Protein AF-A0A9J7LEF9-F1 (afdb_monomer)

Organism: Branchiostoma floridae (NCBI:txid7739)

Mean predicted aligned error: 5.58 Å

Structure (mmCIF, N/CA/C/O backbone):
data_AF-A0A9J7LEF9-F1
#
_entry.id   AF-A0A9J7LEF9-F1
#
loop_
_atom_site.group_PDB
_atom_site.id
_atom_site.type_symbol
_atom_site.label_atom_id
_atom_site.label_alt_id
_atom_site.label_comp_id
_atom_site.label_asym_id
_atom_site.label_entity_id
_atom_site.label_seq_id
_atom_site.pdbx_PDB_ins_code
_atom_site.Cartn_x
_atom_site.Cartn_y
_atom_site.Cartn_z
_atom_site.occupancy
_atom_site.B_iso_or_equiv
_atom_site.auth_seq_id
_atom_site.auth_comp_id
_atom_site.auth_asym_id
_atom_site.auth_atom_id
_atom_site.pdbx_PDB_model_num
ATOM 1 N N . MET A 1 1 ? 8.274 -7.419 1.042 1.00 57.06 1 MET A N 1
ATOM 2 C CA . MET A 1 1 ? 8.397 -7.895 -0.350 1.00 57.06 1 MET A CA 1
ATOM 3 C C . MET A 1 1 ? 9.875 -8.119 -0.606 1.00 57.06 1 MET A C 1
ATOM 5 O O . MET A 1 1 ? 10.603 -7.207 -0.261 1.00 57.06 1 MET A O 1
ATOM 9 N N . GLN A 1 2 ? 10.305 -9.298 -1.074 1.00 80.25 2 GLN A N 1
ATOM 10 C CA . GLN A 1 2 ? 11.715 -9.588 -1.419 1.00 80.25 2 GLN A CA 1
ATOM 11 C C . GLN A 1 2 ? 11.956 -9.635 -2.943 1.00 80.25 2 GLN A C 1
ATOM 13 O O . GLN A 1 2 ? 13.098 -9.703 -3.389 1.00 80.25 2 GLN A O 1
ATOM 18 N N . ILE A 1 3 ? 10.881 -9.599 -3.744 1.00 92.25 3 ILE A N 1
ATOM 19 C CA . ILE A 1 3 ? 10.922 -9.783 -5.202 1.00 92.25 3 ILE A CA 1
ATOM 20 C C . ILE A 1 3 ? 11.727 -8.668 -5.880 1.00 92.25 3 ILE A C 1
ATOM 22 O O . ILE A 1 3 ? 12.699 -8.959 -6.570 1.00 92.25 3 ILE A O 1
ATOM 26 N N . PHE A 1 4 ? 11.390 -7.399 -5.623 1.00 93.88 4 PHE A N 1
ATOM 27 C CA . PHE A 1 4 ? 12.101 -6.255 -6.205 1.00 93.88 4 PHE A CA 1
ATOM 28 C C . PHE A 1 4 ? 13.564 -6.169 -5.748 1.00 93.88 4 PHE A C 1
ATOM 30 O O . PHE A 1 4 ? 14.437 -5.860 -6.555 1.00 93.88 4 PHE A O 1
ATOM 37 N N . GLN A 1 5 ? 13.853 -6.479 -4.477 1.00 91.50 5 GLN A N 1
ATOM 38 C CA . GLN A 1 5 ? 15.226 -6.490 -3.959 1.00 91.50 5 GLN A CA 1
ATOM 39 C C . GLN A 1 5 ? 16.056 -7.574 -4.644 1.00 91.50 5 GLN A C 1
ATOM 41 O O . GLN A 1 5 ? 17.164 -7.299 -5.093 1.00 91.50 5 GLN A O 1
ATOM 46 N N . ARG A 1 6 ? 15.507 -8.787 -4.786 1.00 93.06 6 ARG A N 1
ATOM 47 C CA . ARG A 1 6 ? 16.167 -9.883 -5.502 1.00 93.06 6 ARG A CA 1
ATOM 48 C C . ARG A 1 6 ? 16.378 -9.544 -6.976 1.00 93.06 6 ARG A C 1
ATOM 50 O O . ARG A 1 6 ? 17.480 -9.738 -7.479 1.00 93.06 6 ARG A O 1
ATOM 57 N N . PHE A 1 7 ? 15.352 -9.018 -7.648 1.00 94.88 7 PHE A N 1
ATOM 58 C CA . PHE A 1 7 ? 15.426 -8.629 -9.056 1.00 94.88 7 PHE A CA 1
ATOM 59 C C . PHE A 1 7 ? 16.543 -7.610 -9.301 1.00 94.88 7 PHE A C 1
ATOM 61 O O . PHE A 1 7 ? 17.380 -7.827 -10.176 1.00 94.88 7 PHE A O 1
ATOM 68 N N . GLY A 1 8 ? 16.579 -6.534 -8.507 1.00 94.56 8 GLY A N 1
ATOM 69 C CA . GLY A 1 8 ? 17.597 -5.500 -8.658 1.00 94.56 8 GLY A CA 1
ATOM 70 C C . GLY A 1 8 ? 18.992 -5.964 -8.253 1.00 94.56 8 GLY A C 1
ATOM 71 O O . GLY A 1 8 ? 19.945 -5.660 -8.961 1.00 94.56 8 GLY A O 1
ATOM 72 N N . TYR A 1 9 ? 19.123 -6.773 -7.196 1.00 93.81 9 TYR A N 1
ATOM 73 C CA . TYR A 1 9 ? 20.413 -7.343 -6.795 1.00 93.81 9 TYR A CA 1
ATOM 74 C C . TYR A 1 9 ? 21.039 -8.196 -7.908 1.00 93.81 9 TYR A C 1
ATOM 76 O O . TYR A 1 9 ? 22.190 -7.981 -8.275 1.00 93.81 9 TYR A O 1
ATOM 84 N N . LEU A 1 10 ? 20.267 -9.114 -8.503 1.00 95.19 10 LEU A N 1
ATOM 85 C CA . LEU A 1 10 ? 20.752 -10.006 -9.566 1.00 95.19 10 LEU A CA 1
ATOM 86 C C . LEU A 1 10 ? 21.122 -9.278 -10.868 1.00 95.19 10 LEU A C 1
ATOM 88 O O . LEU A 1 10 ? 21.784 -9.861 -11.722 1.00 95.19 10 LEU A O 1
ATOM 92 N N . ARG A 1 11 ? 20.683 -8.027 -11.034 1.00 95.06 11 ARG A N 1
ATOM 93 C CA . ARG A 1 11 ? 20.896 -7.209 -12.238 1.00 95.06 11 ARG A CA 1
ATOM 94 C C . ARG A 1 11 ? 21.727 -5.954 -11.971 1.00 95.06 11 ARG A C 1
ATOM 96 O O . ARG A 1 11 ? 21.789 -5.082 -12.829 1.00 95.06 11 ARG A O 1
ATOM 103 N N . ASN A 1 12 ? 22.371 -5.873 -10.803 1.00 93.25 12 ASN A N 1
ATOM 104 C CA . ASN A 1 12 ? 23.210 -4.746 -10.394 1.00 93.25 12 ASN A CA 1
ATOM 105 C C . ASN A 1 12 ? 22.496 -3.378 -10.503 1.00 93.25 12 ASN A C 1
ATOM 107 O O . ASN A 1 12 ? 23.083 -2.389 -10.941 1.00 93.25 12 ASN A O 1
ATOM 111 N N . LEU A 1 13 ? 21.210 -3.340 -10.139 1.00 93.38 13 LEU A N 1
ATOM 112 C CA . LEU A 1 13 ? 20.403 -2.120 -10.125 1.00 93.38 13 LEU A CA 1
ATOM 113 C C . LEU A 1 13 ? 20.588 -1.358 -8.811 1.00 93.38 13 LEU A C 1
ATOM 115 O O . LEU A 1 13 ? 20.721 -1.946 -7.734 1.00 93.38 13 LEU A O 1
ATOM 119 N N . SER A 1 14 ? 20.553 -0.033 -8.899 1.00 93.12 14 SER A N 1
ATOM 120 C CA . SER A 1 14 ? 20.657 0.860 -7.752 1.00 93.12 14 SER A CA 1
ATOM 121 C C . SER A 1 14 ? 19.323 0.983 -7.008 1.00 93.12 14 SER A C 1
ATOM 123 O O . SER A 1 14 ? 18.244 1.051 -7.601 1.00 93.12 14 SER A O 1
ATOM 125 N N . PHE A 1 15 ? 19.392 1.039 -5.678 1.00 92.38 15 PHE A N 1
ATOM 126 C CA . PHE A 1 15 ? 18.221 1.193 -4.818 1.00 92.38 15 PHE A CA 1
ATOM 127 C C . PHE A 1 15 ? 18.258 2.527 -4.083 1.00 92.38 15 PHE A C 1
ATOM 129 O O . PHE A 1 15 ? 19.279 2.892 -3.499 1.00 92.38 15 PHE A O 1
ATOM 136 N N . LEU A 1 16 ? 17.114 3.205 -4.018 1.00 91.88 16 LEU A N 1
ATOM 137 C CA . LEU A 1 16 ? 16.925 4.305 -3.081 1.00 91.88 16 LEU A CA 1
ATOM 138 C C . LEU A 1 16 ? 16.725 3.719 -1.678 1.00 91.88 16 LEU A C 1
ATOM 140 O O . LEU A 1 16 ? 15.673 3.157 -1.359 1.00 91.88 16 LEU A O 1
ATOM 144 N N . LEU A 1 17 ? 17.752 3.851 -0.837 1.00 89.50 17 LEU A N 1
ATOM 145 C CA . LEU A 1 17 ? 17.787 3.303 0.520 1.00 89.50 17 LEU A CA 1
ATOM 146 C C . LEU A 1 17 ? 17.887 4.413 1.570 1.00 89.50 17 LEU A C 1
ATOM 148 O O . LEU A 1 17 ? 18.608 5.385 1.344 1.00 89.50 17 LEU A O 1
ATOM 152 N N . PRO A 1 18 ? 17.223 4.287 2.735 1.00 88.88 18 PRO A N 1
ATOM 153 C CA . PRO A 1 18 ? 17.392 5.241 3.825 1.00 88.88 18 PRO A CA 1
ATOM 154 C C . PRO A 1 18 ? 18.831 5.248 4.360 1.00 88.88 18 PRO A C 1
ATOM 156 O O . PRO A 1 18 ? 19.499 4.219 4.382 1.00 88.88 18 PRO A O 1
ATOM 159 N N . SER A 1 19 ? 19.296 6.397 4.854 1.00 85.12 19 SER A N 1
ATOM 160 C CA . SER A 1 19 ? 20.677 6.562 5.338 1.00 85.12 19 SER A CA 1
ATOM 161 C C . SER A 1 19 ? 20.931 6.079 6.771 1.00 85.12 19 SER A C 1
ATOM 163 O O . SER A 1 19 ? 22.073 6.079 7.223 1.00 85.12 19 SER A O 1
ATOM 165 N N . GLY A 1 20 ? 19.899 5.691 7.522 1.00 77.25 20 GLY A N 1
ATOM 166 C CA . GLY A 1 20 ? 20.063 5.199 8.891 1.00 77.25 20 GLY A CA 1
ATOM 167 C C . GL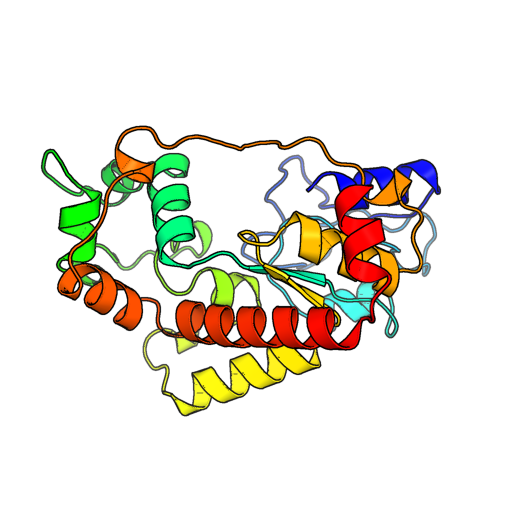Y A 1 20 ? 19.745 3.716 9.054 1.00 77.25 20 GLY A C 1
ATOM 168 O O . GLY A 1 20 ? 19.414 2.995 8.120 1.00 77.25 20 GLY A O 1
ATOM 169 N N . LYS A 1 21 ? 19.872 3.250 10.299 1.00 71.25 21 LYS A N 1
ATOM 170 C CA . LYS A 1 21 ? 19.927 1.820 10.645 1.00 71.25 21 LYS A CA 1
ATOM 171 C C . LYS A 1 21 ? 18.561 1.118 10.711 1.00 71.25 21 LYS A C 1
ATOM 173 O O . LYS A 1 21 ? 18.507 -0.056 11.062 1.00 71.25 21 LYS A O 1
ATOM 178 N N . SER A 1 22 ? 17.450 1.817 10.453 1.00 71.12 22 SER A N 1
ATOM 179 C CA . SER A 1 22 ? 16.096 1.270 10.624 1.00 71.12 22 SER A CA 1
ATOM 180 C C . SER A 1 22 ? 15.364 1.098 9.294 1.00 71.12 22 SER A C 1
ATOM 182 O O . SER A 1 22 ? 15.178 2.055 8.546 1.00 71.12 22 SER A O 1
ATOM 184 N N . ILE A 1 23 ? 14.809 -0.098 9.086 1.00 66.88 23 ILE A N 1
ATOM 185 C CA . ILE A 1 23 ? 13.961 -0.479 7.939 1.00 66.88 23 ILE A CA 1
ATOM 186 C C . ILE A 1 23 ? 12.651 0.326 7.801 1.00 66.88 23 ILE A C 1
ATOM 188 O O . ILE A 1 23 ? 11.884 0.114 6.871 1.00 66.88 23 ILE A O 1
ATOM 192 N N . GLY A 1 24 ? 12.344 1.237 8.727 1.00 69.94 24 GLY A N 1
ATOM 193 C CA . GLY A 1 24 ? 11.130 2.060 8.710 1.00 69.94 24 GLY A CA 1
ATOM 194 C C . GLY A 1 24 ? 11.416 3.557 8.693 1.00 69.94 24 GLY A C 1
ATOM 195 O O . GLY A 1 24 ? 10.615 4.326 9.210 1.00 69.94 24 GLY A O 1
ATOM 196 N N . GLN A 1 25 ? 12.582 3.984 8.212 1.00 80.00 25 GLN A N 1
ATOM 197 C CA . GLN A 1 25 ? 13.031 5.365 8.391 1.00 80.00 25 GLN A CA 1
ATOM 198 C C . GLN A 1 25 ? 12.378 6.381 7.447 1.00 80.00 25 GLN A C 1
ATOM 200 O O . GLN A 1 25 ? 12.223 7.537 7.841 1.00 80.00 25 GLN A O 1
ATOM 205 N N . LEU A 1 26 ? 11.961 5.961 6.249 1.00 82.75 26 LEU A N 1
ATOM 206 C CA . LEU A 1 26 ? 11.202 6.818 5.328 1.00 82.75 26 LEU A CA 1
ATOM 207 C C . LEU A 1 26 ? 9.727 6.916 5.754 1.00 82.75 26 LEU A C 1
ATOM 209 O O . LEU A 1 26 ? 9.091 7.955 5.606 1.00 82.75 26 LEU A O 1
ATOM 213 N N . TYR A 1 27 ? 9.174 5.879 6.384 1.00 84.56 27 TYR A N 1
ATOM 214 C CA . TYR A 1 27 ? 7.827 5.930 6.946 1.00 84.56 27 TYR A CA 1
ATOM 215 C C . TYR A 1 27 ? 7.799 6.578 8.347 1.00 84.56 27 TYR A C 1
ATOM 217 O O . TYR A 1 27 ? 8.601 6.244 9.231 1.00 84.56 27 TYR A O 1
ATOM 225 N N . PRO A 1 28 ? 6.845 7.469 8.652 1.00 79.94 28 PRO A N 1
ATOM 226 C CA . PRO A 1 28 ? 5.672 7.863 7.866 1.00 79.94 28 PRO A CA 1
ATOM 227 C C . PRO A 1 28 ? 5.838 9.178 7.100 1.00 79.94 28 PRO A C 1
ATOM 229 O O . PRO A 1 28 ? 4.862 9.793 6.688 1.00 79.94 28 PRO A O 1
ATOM 232 N N . TYR A 1 29 ? 7.055 9.698 7.018 1.00 79.19 29 TYR A N 1
ATOM 233 C CA . TYR A 1 29 ? 7.272 11.087 6.630 1.00 79.19 29 TYR A CA 1
ATOM 234 C C . TYR A 1 29 ? 7.637 11.254 5.154 1.00 79.19 29 TYR A C 1
ATOM 236 O O . TYR A 1 29 ? 7.681 12.388 4.683 1.00 79.19 29 TYR A O 1
ATOM 244 N N . GLY A 1 30 ? 7.836 10.157 4.429 1.00 82.94 30 GLY A N 1
ATOM 245 C CA . GLY A 1 30 ? 8.244 10.171 3.035 1.00 82.94 30 GLY A CA 1
ATOM 246 C C . GLY A 1 30 ? 9.756 10.327 2.873 1.00 82.94 30 GLY A C 1
ATOM 247 O O . GLY A 1 30 ? 10.537 10.211 3.826 1.00 82.94 30 GLY A O 1
ATOM 248 N N . ILE A 1 31 ? 10.161 10.644 1.648 1.00 82.62 31 ILE A N 1
ATOM 249 C CA . ILE A 1 31 ? 11.549 10.928 1.288 1.00 82.62 31 ILE A CA 1
ATOM 250 C C . ILE A 1 31 ? 11.815 12.413 1.568 1.00 82.62 31 ILE A C 1
ATOM 252 O O . ILE A 1 31 ? 11.523 13.271 0.745 1.00 82.62 31 ILE A O 1
ATOM 256 N N . ARG A 1 32 ? 12.318 12.731 2.767 1.00 71.94 32 ARG A N 1
ATOM 257 C CA . ARG A 1 32 ? 12.658 14.109 3.179 1.00 71.94 32 ARG A CA 1
ATOM 258 C C . ARG A 1 32 ? 14.169 14.317 3.255 1.00 71.94 32 ARG A C 1
ATOM 260 O O . ARG A 1 32 ? 14.876 13.419 3.715 1.00 71.94 32 ARG A O 1
ATOM 267 N N . ASP A 1 33 ? 14.624 15.507 2.860 1.00 65.31 33 ASP A N 1
ATOM 268 C CA . ASP A 1 33 ? 15.932 16.121 3.146 1.00 65.31 33 ASP A CA 1
ATOM 269 C C . ASP A 1 33 ? 17.105 15.141 3.293 1.00 65.31 33 ASP A C 1
ATOM 271 O O . ASP A 1 33 ? 17.702 15.016 4.363 1.00 65.31 33 ASP A O 1
ATOM 275 N N . ARG A 1 34 ? 17.442 14.420 2.215 1.00 65.88 34 ARG A N 1
ATOM 276 C CA . ARG A 1 34 ? 18.647 13.569 2.144 1.00 65.88 34 ARG A CA 1
ATOM 277 C C . ARG A 1 34 ? 18.736 12.486 3.230 1.00 65.88 34 ARG A C 1
ATOM 279 O O . ARG A 1 34 ? 19.823 12.019 3.565 1.00 65.88 34 ARG A O 1
ATOM 286 N N . LYS A 1 35 ? 17.605 12.012 3.764 1.00 80.06 35 LYS A N 1
ATOM 287 C CA . LYS A 1 35 ? 17.562 10.825 4.646 1.00 80.06 35 LYS A CA 1
ATOM 288 C C . LYS A 1 35 ? 17.693 9.504 3.878 1.00 80.06 35 LYS A C 1
ATOM 290 O O . LYS A 1 35 ? 17.117 8.493 4.276 1.00 80.06 35 LYS A O 1
ATOM 295 N N . TYR A 1 36 ? 18.446 9.521 2.789 1.00 87.19 36 TYR A N 1
ATOM 296 C CA . TYR A 1 36 ? 18.740 8.392 1.925 1.00 87.19 36 TYR A CA 1
ATOM 297 C C . TYR A 1 36 ? 20.219 8.420 1.534 1.00 87.19 36 TYR A C 1
ATOM 299 O O . TYR A 1 36 ? 20.872 9.461 1.614 1.00 87.19 36 TYR A O 1
ATOM 307 N N . LEU A 1 37 ? 20.762 7.257 1.190 1.00 87.62 37 LEU A N 1
ATOM 308 C CA . LEU A 1 37 ? 22.144 7.130 0.734 1.00 87.62 37 LEU A CA 1
ATOM 309 C C . LEU A 1 37 ? 22.318 7.841 -0.616 1.00 87.62 37 LEU A C 1
ATOM 311 O O . LEU A 1 37 ? 21.394 7.799 -1.427 1.00 87.62 37 LEU A O 1
ATOM 315 N N . PRO A 1 38 ? 23.462 8.499 -0.877 1.00 87.06 38 PRO A N 1
ATOM 316 C CA . PRO A 1 38 ? 23.704 9.125 -2.172 1.00 87.06 38 PRO A CA 1
ATOM 317 C C . PRO A 1 38 ? 23.720 8.074 -3.297 1.00 87.06 38 PRO A C 1
ATOM 319 O O . PRO A 1 38 ? 24.040 6.910 -3.035 1.00 87.06 38 PRO A O 1
ATOM 322 N N . PRO A 1 39 ? 23.386 8.461 -4.541 1.00 85.81 39 PRO A N 1
ATOM 323 C CA . PRO A 1 39 ? 23.533 7.569 -5.684 1.00 85.81 39 PRO A CA 1
ATOM 324 C C . PRO A 1 39 ? 25.004 7.175 -5.869 1.00 85.81 39 PRO A C 1
ATOM 326 O O . PRO A 1 39 ? 25.908 7.916 -5.480 1.00 85.81 39 PRO A O 1
ATOM 329 N N . ILE A 1 40 ? 25.231 6.005 -6.473 1.00 83.81 40 ILE A N 1
ATOM 330 C CA . ILE A 1 40 ? 26.579 5.466 -6.731 1.00 83.81 40 ILE A CA 1
ATOM 331 C C . ILE A 1 40 ? 27.390 6.436 -7.606 1.00 83.81 40 ILE A C 1
ATOM 333 O O . ILE A 1 40 ? 28.570 6.662 -7.356 1.00 83.81 40 ILE A O 1
ATOM 337 N N . GLU A 1 41 ? 26.734 7.047 -8.593 1.00 85.19 41 GLU A N 1
ATOM 338 C CA . GLU A 1 41 ? 27.306 8.046 -9.495 1.00 85.19 41 GLU A CA 1
ATOM 339 C C . GLU A 1 41 ? 26.538 9.363 -9.342 1.00 85.19 41 GLU A C 1
ATOM 341 O O . GLU A 1 41 ? 25.304 9.389 -9.367 1.00 85.19 41 GLU A O 1
ATOM 346 N N . ALA A 1 42 ? 27.257 10.476 -9.178 1.00 83.06 42 ALA A N 1
ATOM 347 C CA . ALA A 1 42 ? 26.634 11.787 -9.040 1.00 83.06 42 ALA A CA 1
ATOM 348 C C . ALA A 1 42 ? 25.815 12.135 -10.295 1.00 83.06 42 ALA A C 1
ATOM 350 O O . ALA A 1 42 ? 26.316 12.074 -11.413 1.00 83.06 42 ALA A O 1
ATOM 351 N N . GLY A 1 43 ? 24.549 12.510 -10.102 1.00 80.06 43 GLY A N 1
ATOM 352 C CA . GLY A 1 43 ? 23.632 12.846 -11.196 1.00 80.06 43 GLY A CA 1
ATOM 353 C C . GLY A 1 43 ? 22.953 11.644 -11.858 1.00 80.06 43 GLY A C 1
ATOM 354 O O . GLY A 1 43 ? 22.002 11.848 -12.610 1.00 80.06 43 GLY A O 1
ATOM 355 N N . ARG A 1 44 ? 23.361 10.405 -11.548 1.00 87.50 44 ARG A N 1
ATOM 356 C CA . ARG A 1 44 ? 22.635 9.213 -11.987 1.00 87.50 44 ARG A CA 1
ATOM 357 C C . ARG A 1 44 ? 21.428 8.976 -11.075 1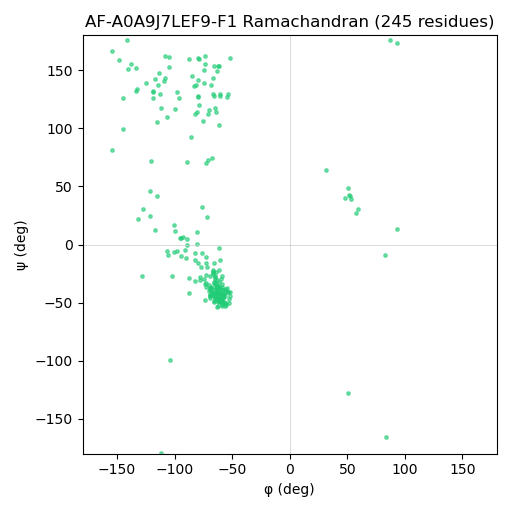.00 87.50 44 ARG A C 1
ATOM 359 O O . ARG A 1 44 ? 21.600 8.911 -9.854 1.00 87.50 44 ARG A O 1
ATOM 366 N N . PRO A 1 45 ? 20.220 8.823 -11.631 1.00 91.31 45 PRO A N 1
ATOM 367 C CA . PRO A 1 45 ? 19.067 8.511 -10.810 1.00 91.31 45 PRO A CA 1
ATOM 368 C C . PRO A 1 45 ? 19.046 7.067 -10.296 1.00 91.31 45 PRO A C 1
ATOM 370 O O . PRO A 1 45 ? 19.733 6.199 -10.833 1.00 91.31 45 PRO A O 1
ATOM 373 N N . PHE A 1 46 ? 18.237 6.805 -9.267 1.00 93.12 46 PHE A N 1
ATOM 374 C CA . PHE A 1 46 ? 18.034 5.451 -8.749 1.00 93.12 46 PHE A CA 1
ATOM 375 C C . PHE A 1 46 ? 17.151 4.614 -9.683 1.00 93.12 46 PHE A C 1
ATOM 377 O O . PHE A 1 46 ? 16.239 5.138 -10.322 1.00 93.12 46 PHE A O 1
ATOM 384 N N . ASP A 1 47 ? 17.360 3.298 -9.695 1.00 94.19 47 ASP A N 1
ATOM 385 C CA . ASP A 1 47 ? 16.554 2.381 -10.507 1.00 94.19 47 ASP A CA 1
ATOM 386 C C . ASP A 1 47 ? 15.293 1.913 -9.759 1.00 94.19 47 ASP A C 1
ATOM 388 O O . ASP A 1 47 ? 14.211 1.838 -10.340 1.00 94.19 47 ASP A O 1
ATOM 392 N N . ILE A 1 48 ? 15.407 1.591 -8.460 1.00 95.00 48 ILE A N 1
ATOM 393 C CA . ILE A 1 48 ? 14.317 0.978 -7.681 1.00 95.00 48 ILE A CA 1
ATOM 394 C C . ILE A 1 48 ? 14.109 1.668 -6.328 1.00 95.00 48 ILE A C 1
ATOM 396 O O . ILE A 1 48 ? 15.029 1.832 -5.526 1.00 95.00 48 ILE A O 1
ATOM 400 N N . LEU A 1 49 ? 12.843 1.949 -6.008 1.00 93.81 49 LEU A N 1
ATOM 401 C CA . LEU A 1 49 ? 12.372 2.244 -4.656 1.00 93.81 49 LEU A CA 1
ATOM 402 C C . LEU A 1 49 ? 11.406 1.143 -4.211 1.00 93.81 49 LEU A C 1
ATOM 404 O O . LEU A 1 49 ? 10.257 1.097 -4.634 1.00 93.81 49 LEU A O 1
ATOM 408 N N . ALA A 1 50 ? 11.874 0.263 -3.326 1.00 92.69 50 ALA A N 1
ATOM 409 C CA . ALA A 1 50 ? 11.086 -0.845 -2.773 1.00 92.69 50 ALA A CA 1
ATOM 410 C C . ALA A 1 50 ? 11.115 -0.860 -1.234 1.00 92.69 50 ALA A C 1
ATOM 412 O O . ALA A 1 50 ? 11.075 -1.917 -0.598 1.00 92.69 50 ALA A O 1
ATOM 413 N N . HIS A 1 51 ? 11.241 0.321 -0.629 1.00 89.56 51 HIS A N 1
ATOM 414 C CA . HIS A 1 51 ? 11.356 0.505 0.813 1.00 89.56 51 HIS A CA 1
ATOM 415 C C . HIS A 1 51 ? 10.123 1.226 1.370 1.00 89.56 51 HIS A C 1
ATOM 417 O O . HIS A 1 51 ? 9.539 2.070 0.698 1.00 89.56 51 HIS A O 1
ATOM 423 N N . HIS A 1 52 ? 9.726 0.911 2.607 1.00 89.19 52 HIS A N 1
ATOM 424 C CA . HIS A 1 52 ? 8.502 1.451 3.205 1.00 89.19 52 HIS A CA 1
ATOM 425 C C . HIS A 1 52 ? 8.578 2.978 3.373 1.00 89.19 52 HIS A C 1
ATOM 427 O O . HIS A 1 52 ? 9.377 3.482 4.170 1.00 89.19 52 HIS A O 1
ATOM 433 N N . THR A 1 53 ? 7.733 3.692 2.629 1.00 90.25 53 THR A N 1
ATOM 434 C CA . THR A 1 53 ? 7.600 5.152 2.588 1.00 90.25 53 THR A CA 1
ATOM 435 C C . THR A 1 53 ? 6.146 5.524 2.296 1.00 90.25 53 THR A C 1
ATOM 437 O O . THR A 1 53 ? 5.409 4.712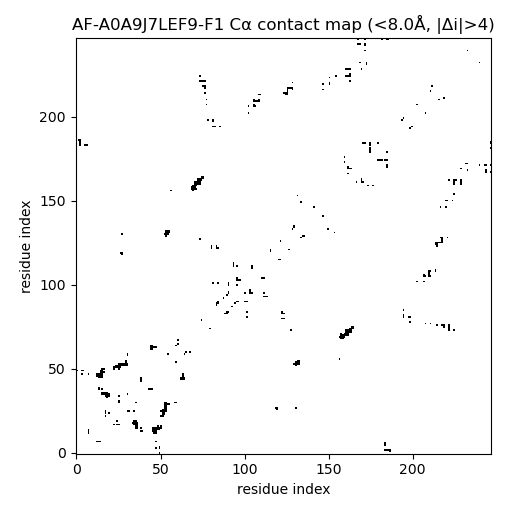 1.746 1.00 90.25 53 THR A O 1
ATOM 440 N N . VAL A 1 54 ? 5.743 6.749 2.636 1.00 91.81 54 VAL A N 1
ATOM 441 C CA . VAL A 1 54 ? 4.491 7.320 2.116 1.00 91.81 54 VAL A CA 1
ATOM 442 C C . VAL A 1 54 ? 4.701 7.705 0.654 1.00 91.81 54 VAL A C 1
ATOM 444 O O . VAL A 1 54 ? 5.770 8.217 0.304 1.00 91.81 54 VAL A O 1
ATOM 447 N N . TYR A 1 55 ? 3.702 7.430 -0.180 1.00 94.31 55 TYR A N 1
ATOM 448 C CA . TYR A 1 55 ? 3.716 7.740 -1.598 1.00 94.31 55 TYR A CA 1
ATOM 449 C C . TYR A 1 55 ? 3.721 9.251 -1.846 1.00 94.31 55 TYR A C 1
ATOM 451 O O . TYR A 1 55 ? 2.871 9.988 -1.347 1.00 94.31 55 TYR A O 1
ATOM 459 N N . ASP A 1 56 ? 4.677 9.688 -2.656 1.00 92.75 56 ASP A N 1
ATOM 460 C CA . ASP A 1 56 ? 4.780 11.043 -3.180 1.00 92.75 56 ASP A CA 1
ATOM 461 C C . ASP A 1 56 ? 5.342 10.953 -4.597 1.00 92.75 56 ASP A C 1
ATOM 463 O O . ASP A 1 56 ? 6.546 10.774 -4.787 1.00 92.75 56 ASP A O 1
ATOM 467 N N . ARG A 1 57 ? 4.460 11.034 -5.600 1.00 93.25 57 ARG A N 1
ATOM 468 C CA . ARG A 1 57 ? 4.859 10.897 -7.004 1.00 93.25 57 ARG A CA 1
ATOM 469 C C . ARG A 1 57 ? 5.956 11.889 -7.365 1.00 93.25 57 ARG A C 1
ATOM 471 O O . ARG A 1 57 ? 6.971 11.479 -7.916 1.00 93.25 57 ARG A O 1
ATOM 478 N N . ALA A 1 58 ? 5.757 13.165 -7.035 1.00 92.25 58 ALA A N 1
ATOM 479 C CA . ALA A 1 58 ? 6.660 14.235 -7.433 1.00 92.25 58 ALA A CA 1
ATOM 480 C C . ALA A 1 58 ? 8.053 14.026 -6.825 1.00 92.25 58 ALA A C 1
ATOM 482 O O . ALA A 1 58 ? 9.043 14.018 -7.561 1.00 92.25 58 ALA A O 1
ATOM 483 N N . GLY A 1 59 ? 8.121 13.765 -5.515 1.00 91.56 59 GLY A N 1
ATOM 484 C CA . GLY A 1 59 ? 9.379 13.479 -4.824 1.00 91.56 59 GLY A CA 1
ATOM 485 C C . GLY A 1 59 ? 10.081 12.219 -5.340 1.00 91.56 59 GLY A C 1
ATOM 486 O O . GLY A 1 59 ? 11.298 12.217 -5.513 1.00 91.56 59 GLY A O 1
ATOM 487 N N . ILE A 1 60 ? 9.332 11.155 -5.651 1.00 92.81 60 ILE A N 1
ATOM 488 C CA . ILE A 1 60 ? 9.904 9.905 -6.174 1.00 92.81 60 ILE A CA 1
ATOM 489 C C . ILE A 1 60 ? 10.457 10.100 -7.593 1.00 92.81 60 ILE A C 1
ATOM 491 O O . ILE A 1 60 ? 11.586 9.691 -7.866 1.00 92.81 60 ILE A O 1
ATOM 495 N N . THR A 1 61 ? 9.717 10.756 -8.494 1.00 93.25 61 THR A N 1
ATOM 496 C CA . THR A 1 61 ? 10.156 10.950 -9.891 1.00 93.25 61 THR A CA 1
ATOM 497 C C . THR A 1 61 ? 11.382 11.852 -10.028 1.00 93.25 61 THR A C 1
ATOM 499 O O . THR A 1 61 ? 12.112 11.726 -11.006 1.00 93.25 61 THR A O 1
ATOM 502 N N . GLN A 1 62 ? 11.643 12.723 -9.047 1.00 91.12 62 GLN A N 1
ATOM 503 C CA . GLN A 1 62 ? 12.869 13.529 -9.004 1.00 91.12 62 GLN A CA 1
ATOM 504 C C . GLN A 1 62 ? 14.127 12.696 -8.727 1.00 91.12 62 GLN A C 1
ATOM 506 O O . GLN A 1 62 ? 15.220 13.106 -9.107 1.00 91.12 62 GLN A O 1
ATOM 511 N N . LEU A 1 63 ? 13.989 11.556 -8.044 1.00 91.25 63 LEU A N 1
ATOM 512 C CA . LEU A 1 63 ? 15.117 10.727 -7.610 1.00 91.25 63 LEU A CA 1
ATOM 513 C C . LEU A 1 63 ? 15.330 9.493 -8.490 1.00 91.25 63 LEU A C 1
ATOM 515 O O . LEU A 1 63 ? 16.448 8.987 -8.548 1.00 91.25 63 LEU A O 1
ATOM 519 N N . LEU A 1 64 ? 14.272 8.995 -9.133 1.00 91.56 64 LEU A N 1
ATOM 520 C CA . LEU A 1 64 ? 14.323 7.847 -10.041 1.00 91.56 64 LEU A CA 1
ATOM 521 C C . LEU A 1 64 ? 14.240 8.330 -11.494 1.00 91.56 64 LEU A C 1
ATOM 523 O O . LEU A 1 64 ? 15.205 8.786 -12.071 1.00 91.56 64 LEU A O 1
ATOM 527 N N . SER A 1 65 ? 13.091 8.288 -12.146 1.00 85.81 65 SER A N 1
ATOM 528 C CA . SER A 1 65 ? 12.956 8.923 -13.457 1.00 85.81 65 SER A CA 1
ATOM 529 C C . SER A 1 65 ? 11.508 9.296 -13.699 1.00 85.81 65 SER A C 1
ATOM 531 O O . SER A 1 65 ? 10.610 8.820 -13.002 1.00 85.81 65 SER A O 1
ATOM 533 N N . ALA A 1 66 ? 11.266 10.124 -14.714 1.00 82.38 66 ALA A N 1
ATOM 534 C CA . ALA A 1 66 ? 9.907 10.429 -15.152 1.00 82.38 66 ALA A CA 1
ATOM 535 C C . ALA A 1 66 ? 9.171 9.192 -15.710 1.00 82.38 66 ALA A C 1
ATOM 537 O O . ALA A 1 66 ? 7.945 9.152 -15.663 1.00 82.38 66 ALA A O 1
ATOM 538 N N . ASN A 1 67 ? 9.911 8.178 -16.179 1.00 87.06 67 ASN A N 1
ATOM 539 C CA . ASN A 1 67 ? 9.378 6.962 -16.806 1.00 87.06 67 ASN A CA 1
ATOM 540 C C . ASN A 1 67 ? 9.342 5.755 -15.848 1.00 87.06 67 ASN A C 1
ATOM 542 O O . ASN A 1 67 ? 9.269 4.613 -16.297 1.00 87.06 67 ASN A O 1
ATOM 546 N N . VAL A 1 68 ? 9.446 5.979 -14.535 1.00 93.62 68 VAL A N 1
ATOM 547 C CA . VAL A 1 68 ? 9.407 4.890 -13.551 1.00 93.62 68 VAL A CA 1
ATOM 548 C C . VAL A 1 68 ? 8.016 4.251 -13.488 1.00 93.62 68 VAL A C 1
ATOM 550 O O . VAL A 1 68 ? 7.002 4.948 -13.455 1.00 93.62 68 VAL A O 1
ATOM 553 N N . THR A 1 69 ? 7.977 2.920 -13.427 1.00 96.75 69 THR A N 1
ATOM 554 C CA . THR A 1 69 ? 6.744 2.154 -13.217 1.00 96.75 69 THR A CA 1
ATOM 555 C C . THR A 1 69 ? 6.356 2.151 -11.740 1.00 96.75 69 THR A C 1
ATOM 557 O O . THR A 1 69 ? 7.143 1.760 -10.874 1.00 96.75 69 THR A O 1
ATOM 560 N N . PHE A 1 70 ? 5.123 2.546 -11.440 1.00 97.62 70 PHE A N 1
ATOM 561 C CA . PHE A 1 70 ? 4.569 2.583 -10.094 1.00 97.62 70 PHE A CA 1
ATOM 562 C C . PHE A 1 70 ? 3.694 1.365 -9.825 1.00 97.62 70 PHE A C 1
ATOM 564 O O . PHE A 1 70 ? 2.632 1.180 -10.423 1.00 97.62 70 PHE A O 1
ATOM 571 N N . VAL A 1 71 ? 4.124 0.565 -8.853 1.00 97.81 71 VAL A N 1
ATOM 572 C CA . VAL A 1 71 ? 3.396 -0.614 -8.386 1.00 97.81 71 VAL A CA 1
ATOM 573 C C . VAL A 1 71 ? 3.169 -0.507 -6.885 1.00 97.81 71 VAL A C 1
ATOM 575 O O . VAL A 1 71 ? 4.058 -0.104 -6.136 1.00 97.81 71 VAL A O 1
ATOM 578 N N . THR A 1 72 ? 1.981 -0.890 -6.433 1.00 97.38 72 THR A N 1
ATOM 579 C CA . THR A 1 72 ? 1.671 -1.049 -5.007 1.00 97.38 72 THR A CA 1
ATOM 580 C C . THR A 1 72 ? 0.782 -2.267 -4.791 1.00 97.38 72 THR A C 1
ATOM 582 O O . THR A 1 72 ? 0.375 -2.926 -5.746 1.00 97.38 72 THR A O 1
ATOM 585 N N . ILE A 1 73 ? 0.489 -2.583 -3.534 1.00 97.06 73 ILE A N 1
ATOM 586 C CA . ILE A 1 73 ? -0.405 -3.668 -3.147 1.00 97.06 73 ILE A CA 1
ATOM 587 C C . ILE A 1 73 ? -1.386 -3.186 -2.082 1.00 97.06 73 ILE A C 1
ATOM 589 O O . ILE A 1 73 ? -0.987 -2.575 -1.091 1.00 97.06 73 ILE A O 1
ATOM 593 N N . VAL A 1 74 ? -2.669 -3.478 -2.281 1.00 97.50 74 VAL A N 1
ATOM 594 C CA . VAL A 1 74 ? -3.728 -3.256 -1.291 1.00 97.50 74 VAL A CA 1
ATOM 595 C C . VAL A 1 74 ? -4.213 -4.586 -0.722 1.00 97.50 74 VAL A C 1
ATOM 597 O O . VAL A 1 74 ? -3.968 -5.652 -1.282 1.00 97.50 74 VAL A O 1
ATOM 600 N N . ARG A 1 75 ? -4.889 -4.523 0.421 1.00 95.69 75 ARG A N 1
ATOM 601 C CA . ARG A 1 75 ? -5.475 -5.668 1.125 1.00 95.69 75 ARG A CA 1
ATOM 602 C C . ARG A 1 75 ? -6.892 -5.305 1.541 1.00 95.69 75 ARG A C 1
ATOM 604 O O . ARG A 1 75 ? -7.145 -4.125 1.790 1.00 95.69 75 ARG A O 1
ATOM 611 N N . GLU A 1 76 ? -7.774 -6.291 1.665 1.00 96.50 76 GLU A N 1
ATOM 612 C CA . GLU A 1 76 ? -9.120 -6.068 2.187 1.00 96.50 76 GLU A CA 1
ATOM 613 C C . GLU A 1 76 ? -9.029 -5.363 3.560 1.00 96.50 76 GLU A C 1
ATOM 615 O O . GLU A 1 76 ? -8.235 -5.781 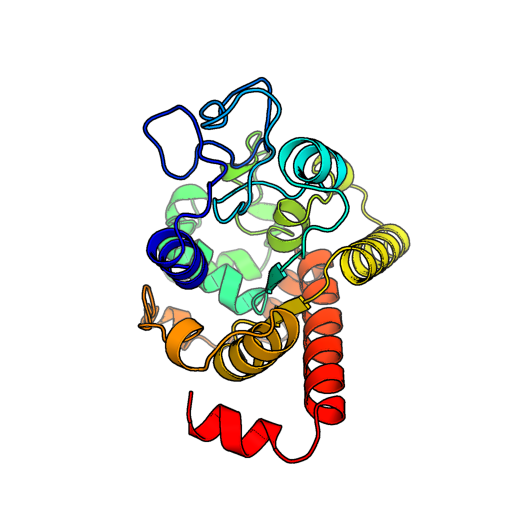4.418 1.00 96.50 76 GLU A O 1
ATOM 620 N N . PRO A 1 77 ? -9.759 -4.250 3.780 1.00 96.56 77 PRO A N 1
ATOM 621 C CA . PRO A 1 77 ? -9.549 -3.423 4.964 1.00 96.56 77 PRO A CA 1
ATOM 622 C C . PRO A 1 77 ? -9.779 -4.133 6.305 1.00 96.56 77 PRO A C 1
ATOM 624 O O . PRO A 1 77 ? -9.026 -3.871 7.247 1.00 96.56 77 PRO A O 1
ATOM 627 N N . MET A 1 78 ? -10.766 -5.029 6.432 1.00 94.69 78 MET A N 1
ATOM 628 C CA . MET A 1 78 ? -11.002 -5.789 7.669 1.00 94.69 78 MET A CA 1
ATOM 629 C C . MET A 1 78 ? -9.863 -6.779 7.947 1.00 94.69 78 MET A C 1
ATOM 631 O O . MET A 1 78 ? -9.366 -6.869 9.072 1.00 94.69 78 MET A O 1
ATOM 635 N N . GLU A 1 79 ? -9.385 -7.486 6.931 1.00 92.75 79 GLU A N 1
ATOM 636 C CA . GLU A 1 79 ? -8.240 -8.389 7.019 1.00 92.75 79 GLU A CA 1
ATOM 637 C C . GLU A 1 79 ? -6.950 -7.630 7.351 1.00 92.75 79 GLU A C 1
ATOM 639 O O . GLU A 1 79 ? -6.130 -8.072 8.169 1.00 92.75 79 GLU A O 1
ATOM 644 N N . ARG A 1 80 ? -6.787 -6.427 6.794 1.00 93.19 80 ARG A N 1
ATOM 645 C CA . ARG A 1 80 ? -5.705 -5.510 7.160 1.00 93.19 80 ARG A CA 1
ATOM 646 C C . ARG A 1 80 ? -5.820 -5.063 8.617 1.00 93.19 80 ARG A C 1
ATOM 648 O O . ARG A 1 80 ? -4.810 -5.069 9.325 1.00 93.19 80 ARG A O 1
ATOM 655 N N . LEU A 1 81 ? -7.025 -4.725 9.088 1.00 93.31 81 LEU A N 1
ATOM 656 C CA . LEU A 1 81 ? -7.282 -4.367 10.483 1.00 93.31 81 LEU A CA 1
ATOM 657 C C . LEU A 1 81 ? -6.896 -5.511 11.417 1.00 93.31 81 LEU A C 1
ATOM 659 O O . LEU A 1 81 ? -6.125 -5.272 12.343 1.00 93.31 81 LEU A O 1
ATOM 663 N N . LYS A 1 82 ? -7.366 -6.742 11.167 1.00 92.19 82 LYS A N 1
ATOM 664 C CA . LYS A 1 82 ? -7.012 -7.938 11.957 1.00 92.19 82 LYS A CA 1
ATOM 665 C C . LYS A 1 82 ? -5.494 -8.095 12.070 1.00 92.19 82 LYS A C 1
ATOM 667 O O . LYS A 1 82 ? -4.960 -8.268 13.170 1.00 92.19 82 LYS A O 1
ATOM 672 N N . SER A 1 83 ? -4.795 -7.959 10.941 1.00 90.44 83 SER A N 1
ATOM 673 C CA . SER A 1 83 ? -3.334 -8.006 10.882 1.00 90.44 83 SER A CA 1
ATOM 674 C C . SER A 1 83 ? -2.682 -6.929 11.748 1.00 90.44 83 SER A C 1
ATOM 676 O O . SER A 1 83 ? -1.855 -7.240 12.608 1.00 90.44 83 SER A O 1
ATOM 678 N N . ALA A 1 84 ? -3.080 -5.669 11.566 1.00 90.12 84 ALA A N 1
ATOM 679 C CA . ALA A 1 84 ? -2.553 -4.538 12.320 1.00 90.12 84 ALA A CA 1
ATOM 680 C C . ALA A 1 84 ? -2.836 -4.674 13.825 1.00 90.12 84 ALA A C 1
ATOM 682 O O . ALA A 1 84 ? -1.950 -4.423 14.645 1.00 90.12 84 ALA A O 1
ATOM 683 N N . PHE A 1 85 ? -4.034 -5.137 14.193 1.00 90.19 85 PHE A N 1
ATOM 684 C CA . PHE A 1 85 ? -4.445 -5.356 15.578 1.00 90.19 85 PHE A CA 1
ATOM 685 C C . PHE A 1 85 ? -3.520 -6.331 16.299 1.00 90.19 85 PHE A C 1
ATOM 687 O O . PHE A 1 85 ? -3.081 -6.057 17.421 1.00 90.19 85 PHE A O 1
ATOM 694 N N . ASN A 1 86 ? -3.188 -7.442 15.636 1.00 89.44 86 ASN A N 1
ATOM 695 C CA . ASN A 1 86 ? -2.281 -8.442 16.182 1.00 89.44 86 ASN A CA 1
ATOM 696 C C . ASN A 1 86 ? -0.819 -7.976 16.173 1.00 89.44 86 ASN A C 1
ATOM 698 O O . ASN A 1 86 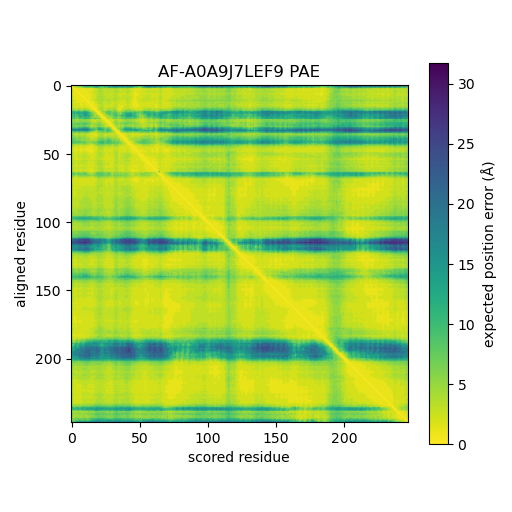? -0.132 -8.115 17.188 1.00 89.44 86 ASN A O 1
ATOM 702 N N . PHE A 1 87 ? -0.340 -7.438 15.049 1.00 87.56 87 PHE A N 1
ATOM 703 C CA . PHE A 1 87 ? 1.068 -7.081 14.866 1.00 87.56 87 PHE A CA 1
ATOM 704 C C . PHE A 1 87 ? 1.489 -5.938 15.796 1.00 87.56 87 PHE A C 1
ATOM 706 O O . PHE A 1 87 ? 2.466 -6.060 16.529 1.00 87.56 87 PHE A O 1
ATOM 713 N N . TYR A 1 88 ? 0.701 -4.860 15.848 1.00 86.12 88 TYR A N 1
ATOM 714 C CA . TYR A 1 88 ? 0.994 -3.684 16.675 1.00 86.12 88 TYR A CA 1
ATOM 715 C C . TYR A 1 88 ? 0.427 -3.771 18.097 1.00 86.12 88 TYR A C 1
ATOM 717 O O . TYR A 1 88 ? 0.517 -2.798 18.849 1.00 86.12 88 TYR A O 1
ATOM 725 N N . LYS A 1 89 ? -0.170 -4.912 18.472 1.00 88.56 89 LYS A N 1
ATOM 726 C CA . LYS A 1 89 ? -0.801 -5.139 19.784 1.00 88.56 89 LYS A CA 1
ATOM 727 C C . LYS A 1 89 ? -1.785 -4.018 20.145 1.00 88.56 89 LYS A C 1
ATOM 729 O O . LYS A 1 89 ? -1.755 -3.473 21.252 1.00 88.56 89 LYS A O 1
ATOM 734 N N . LEU A 1 90 ? -2.664 -3.674 19.197 1.00 88.62 90 LEU A N 1
ATOM 735 C CA . LEU A 1 90 ? -3.529 -2.492 19.293 1.00 88.62 90 LEU A CA 1
ATOM 736 C C . LEU A 1 90 ? -4.505 -2.553 20.467 1.00 88.62 90 LEU A C 1
ATOM 738 O O . LEU A 1 90 ? -4.763 -1.519 21.068 1.00 88.62 90 LEU A O 1
ATOM 742 N N . ALA A 1 91 ? -4.949 -3.745 20.875 1.00 89.88 91 ALA A N 1
ATOM 743 C CA . ALA A 1 91 ? -5.743 -3.917 22.093 1.00 89.88 91 ALA A CA 1
ATOM 744 C C . ALA A 1 91 ? -5.066 -3.277 23.321 1.00 89.88 91 ALA A C 1
ATOM 746 O O . ALA A 1 91 ? -5.667 -2.463 24.019 1.00 89.88 91 ALA A O 1
ATOM 747 N N . LYS A 1 92 ? -3.778 -3.584 23.538 1.00 89.44 92 LYS A N 1
ATOM 748 C CA . LYS A 1 92 ? -2.979 -3.008 24.628 1.00 89.44 92 LYS A CA 1
ATOM 749 C C . LYS A 1 92 ? -2.711 -1.525 24.386 1.00 89.44 92 LYS A C 1
ATOM 751 O O . LYS A 1 92 ? -2.833 -0.719 25.304 1.00 89.44 92 LYS A O 1
ATOM 756 N N . ARG A 1 93 ? -2.354 -1.161 23.152 1.00 86.75 93 ARG A N 1
ATOM 757 C CA . ARG A 1 93 ? -1.986 0.212 22.785 1.00 86.75 93 ARG A CA 1
ATOM 758 C C . ARG A 1 93 ? -3.135 1.203 22.962 1.00 86.75 93 ARG A C 1
ATOM 760 O O . ARG A 1 93 ? -2.914 2.303 23.454 1.00 86.75 93 ARG A O 1
ATOM 767 N N . TYR A 1 94 ? -4.340 0.802 22.576 1.00 87.00 94 TYR A N 1
ATOM 768 C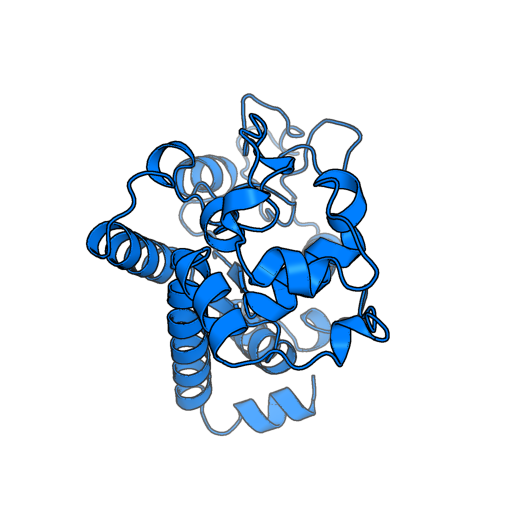 CA . TYR A 1 94 ? -5.563 1.596 22.683 1.00 87.00 94 TYR A CA 1
ATOM 769 C C . TYR A 1 94 ? -6.319 1.337 23.990 1.00 87.00 94 TYR A C 1
ATOM 771 O O . TYR A 1 94 ? -7.413 1.860 24.172 1.00 87.00 94 TYR A O 1
ATOM 779 N N . LYS A 1 95 ? -5.729 0.556 24.910 1.00 89.25 95 LYS A N 1
ATOM 780 C CA . LYS A 1 95 ? -6.285 0.236 26.234 1.00 89.25 95 LYS A CA 1
ATOM 781 C C . LYS A 1 95 ? -7.728 -0.279 26.156 1.00 89.25 95 LYS A C 1
ATOM 783 O O . LYS A 1 95 ? -8.586 0.121 26.939 1.00 89.25 95 LYS A O 1
ATOM 788 N N . ILE A 1 96 ? -7.995 -1.152 25.188 1.00 90.81 96 ILE A N 1
ATOM 789 C CA . ILE A 1 96 ? -9.335 -1.684 24.946 1.00 90.81 96 ILE A CA 1
ATOM 790 C C . ILE A 1 96 ? -9.612 -2.787 25.970 1.00 90.81 96 ILE A C 1
ATOM 792 O O . ILE A 1 96 ? -8.856 -3.761 26.014 1.00 90.81 96 ILE A O 1
ATOM 796 N N . PRO A 1 97 ? -10.654 -2.650 26.806 1.00 90.31 97 PRO A N 1
ATOM 797 C CA . PRO A 1 97 ? -10.928 -3.606 27.867 1.00 90.31 97 PRO A CA 1
ATOM 798 C C . PRO A 1 97 ? -11.640 -4.859 27.344 1.00 90.31 97 PRO A C 1
ATOM 800 O O . PRO A 1 97 ? -12.326 -4.830 26.322 1.00 90.31 97 PRO A O 1
ATOM 803 N N . GLY A 1 98 ? -11.562 -5.932 28.131 1.00 88.62 98 GLY A N 1
ATOM 804 C CA . GLY A 1 98 ? -12.356 -7.145 27.940 1.00 88.62 98 GLY A CA 1
ATOM 805 C C . GLY A 1 98 ? -11.682 -8.239 27.098 1.00 88.62 98 GLY A C 1
ATOM 806 O O . GLY A 1 98 ? -10.598 -8.031 26.552 1.00 88.62 98 GLY A O 1
ATOM 807 N N . PRO A 1 99 ? -12.319 -9.422 27.020 1.00 86.56 99 PRO A N 1
ATOM 808 C CA . PRO A 1 99 ? -11.739 -10.615 26.399 1.00 86.56 99 PRO A CA 1
ATOM 809 C C . PRO A 1 99 ? -11.671 -10.543 24.866 1.00 86.56 99 PRO A C 1
ATOM 811 O O . PRO A 1 99 ? -10.779 -11.146 24.273 1.00 86.56 99 PRO A O 1
ATOM 814 N N . ASP A 1 100 ? -12.558 -9.771 24.226 1.00 89.94 100 ASP A N 1
ATOM 815 C CA . ASP A 1 100 ? -12.627 -9.629 22.766 1.00 89.94 100 ASP A CA 1
ATOM 816 C C . ASP A 1 100 ? -12.421 -8.159 22.334 1.00 89.94 100 ASP A C 1
ATOM 818 O O . ASP A 1 100 ? -13.356 -7.474 21.904 1.00 89.94 100 ASP A O 1
ATOM 822 N N . PRO A 1 101 ? -11.188 -7.632 22.439 1.00 91.88 101 PRO A N 1
ATOM 823 C CA . PRO A 1 101 ? -10.903 -6.214 22.218 1.00 91.88 101 PRO A CA 1
ATOM 824 C C . PRO A 1 101 ? -11.145 -5.751 20.774 1.00 91.88 101 PRO A C 1
ATOM 826 O O . PRO A 1 101 ? -11.466 -4.587 20.556 1.00 91.88 101 PRO A O 1
ATOM 829 N N . LEU A 1 102 ? -11.027 -6.635 19.776 1.00 92.50 102 LEU A N 1
ATOM 830 C CA . LEU A 1 102 ? -11.354 -6.277 18.391 1.00 92.50 102 LEU A CA 1
ATOM 831 C C . LEU A 1 102 ? -12.866 -6.090 18.195 1.00 92.50 102 LEU A C 1
ATOM 833 O O . LEU A 1 102 ? -13.269 -5.136 17.542 1.00 92.50 102 LEU A O 1
ATOM 837 N N . LEU A 1 103 ? -13.709 -6.930 18.808 1.00 93.44 103 LEU A N 1
ATOM 838 C CA . LEU A 1 103 ? -15.166 -6.738 18.766 1.00 93.44 103 LEU A CA 1
ATOM 839 C C . LEU A 1 103 ? -15.554 -5.405 19.407 1.00 93.44 103 LEU A C 1
ATOM 841 O O . LEU A 1 103 ? -16.239 -4.599 18.785 1.00 93.44 103 LEU A O 1
ATOM 845 N N . ARG A 1 104 ? -15.018 -5.131 20.602 1.00 93.50 104 ARG A N 1
ATOM 846 C CA . ARG A 1 104 ? -15.208 -3.854 21.309 1.00 93.50 104 ARG A CA 1
ATOM 847 C C . ARG A 1 104 ? -14.764 -2.657 20.473 1.00 93.50 104 ARG A C 1
ATOM 849 O O . ARG A 1 104 ? -15.435 -1.632 20.471 1.00 93.50 104 ARG A O 1
ATOM 856 N N . PHE A 1 105 ? -13.645 -2.778 19.759 1.00 93.56 105 PHE A N 1
ATOM 857 C CA . PHE A 1 105 ? -13.192 -1.745 18.831 1.00 93.56 105 PHE A CA 1
ATOM 858 C C . PHE A 1 105 ? -14.215 -1.503 17.717 1.00 93.56 105 PHE A C 1
ATOM 860 O O . PHE A 1 105 ? -14.582 -0.360 17.470 1.00 93.56 105 PHE A O 1
ATOM 867 N N . LEU A 1 106 ? -14.707 -2.565 17.076 1.00 95.12 106 LEU A N 1
ATOM 868 C CA . LEU A 1 106 ? -15.653 -2.482 15.959 1.00 95.12 106 LEU A CA 1
ATOM 869 C C . LEU A 1 106 ? -17.034 -1.931 16.361 1.00 95.12 106 LEU A C 1
ATOM 871 O O . LEU A 1 106 ? -17.738 -1.372 15.522 1.00 95.12 106 LEU A O 1
ATOM 875 N N . GLU A 1 107 ? -17.431 -2.041 17.632 1.00 95.12 107 GLU A N 1
ATOM 876 C CA . GLU A 1 107 ? -18.672 -1.433 18.140 1.00 95.12 107 GLU A CA 1
ATOM 877 C C . GLU A 1 107 ? -18.657 0.096 18.024 1.00 95.12 107 GLU A C 1
ATOM 879 O O . GLU A 1 107 ? -19.683 0.700 17.715 1.00 95.12 107 GLU A O 1
ATOM 884 N N . ASN A 1 108 ? -17.501 0.721 18.265 1.00 92.19 108 ASN A N 1
ATOM 885 C CA . ASN A 1 108 ? -17.309 2.161 18.123 1.00 92.19 108 ASN A CA 1
ATOM 886 C C . ASN A 1 108 ? -15.827 2.479 17.840 1.00 92.19 108 ASN A C 1
ATOM 888 O O . ASN A 1 108 ? -15.091 2.854 18.761 1.00 92.19 108 ASN A O 1
ATOM 892 N N . PRO A 1 109 ? -15.374 2.355 16.577 1.00 90.75 109 PRO A N 1
ATOM 893 C CA . PRO A 1 109 ? -13.965 2.537 16.224 1.00 90.75 109 PRO A CA 1
ATOM 894 C C . PRO A 1 109 ? -13.424 3.926 16.591 1.00 90.75 109 PRO A C 1
ATOM 896 O O . PRO A 1 109 ? -12.296 4.057 17.068 1.00 90.75 109 PRO A O 1
ATOM 899 N N . GLY A 1 110 ? -14.258 4.963 16.442 1.00 87.75 110 GLY A N 1
ATOM 900 C CA . GLY A 1 110 ? -13.902 6.348 16.758 1.00 87.75 110 GLY A CA 1
ATOM 901 C C . GLY A 1 110 ? -13.625 6.594 18.244 1.00 87.75 110 GLY A C 1
ATOM 902 O O . GLY A 1 110 ? -12.815 7.453 18.572 1.00 87.75 110 GLY A O 1
ATOM 903 N N . LYS A 1 111 ? -14.219 5.809 19.156 1.00 88.56 111 LYS A N 1
ATOM 904 C CA . LYS A 1 111 ? -13.987 5.932 20.608 1.00 88.56 111 LYS A CA 1
ATOM 905 C C . LYS A 1 111 ? -12.531 5.671 21.002 1.00 88.56 111 LYS A C 1
ATOM 907 O O . LYS A 1 111 ? -12.035 6.275 21.949 1.00 88.56 111 LYS A O 1
ATOM 912 N N . PHE A 1 112 ? -11.873 4.738 20.318 1.00 83.50 112 PHE A N 1
ATOM 913 C CA . PHE A 1 112 ? -10.501 4.320 20.625 1.00 83.50 112 PHE A CA 1
ATOM 914 C C . PHE A 1 112 ? -9.455 5.060 19.793 1.00 83.50 112 PHE A C 1
ATOM 916 O O . PHE A 1 112 ? -8.259 4.974 20.085 1.00 83.50 112 PHE A O 1
ATOM 923 N N . GLU A 1 113 ? -9.897 5.817 18.787 1.00 72.38 113 GLU A N 1
ATOM 924 C CA . GLU A 1 113 ? -9.078 6.773 18.055 1.00 72.38 113 GLU A CA 1
ATOM 925 C C . GLU A 1 113 ? -8.790 7.972 18.978 1.00 72.38 113 GLU A C 1
ATOM 927 O O . GLU A 1 113 ? -9.357 9.053 18.850 1.00 72.38 113 GLU A O 1
ATOM 932 N N . HIS A 1 114 ? -7.918 7.778 19.974 1.00 62.41 114 HIS A N 1
ATOM 933 C CA . HIS A 1 114 ? -7.359 8.889 20.745 1.00 62.41 114 HIS A CA 1
ATOM 934 C C . HIS A 1 114 ? -6.769 9.937 19.776 1.00 62.41 114 HIS A C 1
ATOM 936 O O . HIS A 1 114 ? -6.449 9.596 18.632 1.00 62.41 114 HIS A O 1
ATOM 942 N N . PRO A 1 115 ? -6.561 11.198 20.203 1.00 58.16 115 PRO A N 1
ATOM 943 C CA . PRO A 1 115 ? -5.837 12.190 19.416 1.00 58.16 115 PRO A CA 1
ATOM 944 C C . PRO A 1 115 ? -4.369 11.768 19.323 1.00 58.16 115 PRO A C 1
ATOM 946 O O . PRO A 1 115 ? -3.491 12.286 20.011 1.00 58.16 115 PRO A O 1
ATOM 949 N N . ILE A 1 116 ? -4.096 10.754 18.509 1.00 54.72 116 ILE A N 1
ATOM 950 C CA . ILE A 1 116 ? -2.758 10.258 18.333 1.00 54.72 116 ILE A CA 1
ATOM 951 C C . ILE A 1 116 ? -2.091 11.178 17.324 1.00 54.72 116 ILE A C 1
ATOM 953 O O . ILE A 1 116 ? -2.462 11.255 16.149 1.00 54.72 116 ILE A O 1
ATOM 957 N N . THR A 1 117 ? -1.118 11.920 17.838 1.00 55.34 117 THR A N 1
ATOM 958 C CA . THR A 1 117 ? -0.414 13.004 17.151 1.00 55.34 117 THR A CA 1
ATOM 959 C C . THR A 1 117 ? 0.605 12.502 16.129 1.00 55.34 117 THR A C 1
ATOM 961 O O . THR A 1 117 ? 1.182 13.294 15.388 1.00 55.34 117 THR A O 1
ATOM 964 N N . ARG A 1 118 ? 0.847 11.184 16.070 1.00 61.50 118 ARG A N 1
ATOM 965 C CA . ARG A 1 118 ? 1.883 10.570 15.236 1.00 61.50 118 ARG A CA 1
ATOM 966 C C . ARG A 1 118 ? 1.277 9.611 14.222 1.00 61.50 118 ARG A C 1
ATOM 968 O O . ARG A 1 118 ? 0.498 8.724 14.546 1.00 61.50 118 ARG A O 1
ATOM 975 N N . TYR A 1 119 ? 1.713 9.756 12.981 1.00 63.00 119 TYR A N 1
ATOM 976 C CA . TYR A 1 119 ? 1.224 8.999 11.830 1.00 63.00 119 TYR A CA 1
ATOM 977 C C . TYR A 1 119 ? 1.461 7.480 11.962 1.00 63.00 119 TYR A C 1
ATOM 979 O O . TYR A 1 119 ? 0.611 6.689 11.570 1.00 63.00 119 TYR A O 1
ATOM 987 N N . ARG A 1 120 ? 2.551 7.048 12.626 1.00 62.97 120 ARG A N 1
ATOM 988 C CA . ARG A 1 120 ? 2.825 5.617 12.908 1.00 62.97 120 ARG A CA 1
ATOM 989 C C . ARG A 1 120 ? 1.761 4.933 13.764 1.00 62.97 120 ARG A C 1
ATOM 991 O O . ARG A 1 120 ? 1.748 3.706 13.862 1.00 62.97 120 ARG A O 1
ATOM 998 N N . ASP A 1 121 ? 0.884 5.703 14.381 1.00 66.44 121 ASP A N 1
ATOM 999 C CA . ASP A 1 121 ? -0.034 5.203 15.387 1.00 66.44 121 ASP A CA 1
ATOM 1000 C C . ASP A 1 121 ? -1.469 5.115 14.856 1.00 66.44 121 ASP A C 1
ATOM 1002 O O . ASP A 1 121 ? -2.345 4.562 15.525 1.00 66.44 121 ASP A O 1
ATOM 1006 N N . ARG A 1 122 ? -1.695 5.598 13.626 1.00 76.25 122 ARG A N 1
ATOM 1007 C CA . ARG A 1 122 ? -2.956 5.484 12.891 1.00 76.25 122 ARG A CA 1
ATOM 1008 C C . ARG A 1 122 ? -2.975 4.202 12.073 1.00 76.25 122 ARG A C 1
ATOM 1010 O O . ARG A 1 122 ? -2.867 4.202 10.854 1.00 76.25 122 ARG A O 1
ATOM 1017 N N . GLN A 1 123 ? -3.079 3.094 12.799 1.00 85.19 123 GLN A N 1
ATOM 1018 C CA . GLN A 1 123 ? -3.057 1.740 12.250 1.00 85.19 123 GLN A CA 1
ATOM 1019 C C . GLN A 1 123 ? -4.455 1.176 11.985 1.00 85.19 123 GLN A C 1
ATOM 1021 O O . GLN A 1 123 ? -4.560 0.002 11.648 1.00 85.19 123 GLN A O 1
ATOM 1026 N N . THR A 1 124 ? -5.525 1.959 12.147 1.00 89.44 124 THR A N 1
ATOM 1027 C CA . THR A 1 124 ? -6.909 1.457 12.043 1.00 89.44 124 THR A CA 1
ATOM 1028 C C . THR A 1 124 ? -7.802 2.241 11.097 1.00 89.44 124 THR A C 1
ATOM 1030 O O . THR A 1 124 ? -8.728 1.648 10.552 1.00 89.44 124 THR A O 1
ATOM 1033 N N . ARG A 1 125 ? -7.533 3.530 10.876 1.00 90.88 125 ARG A N 1
ATOM 1034 C CA . ARG A 1 125 ? -8.356 4.411 10.043 1.00 90.88 125 ARG A CA 1
ATOM 1035 C C . ARG A 1 125 ? -7.626 4.806 8.769 1.00 90.88 125 ARG A C 1
ATOM 1037 O O . ARG A 1 125 ? -6.621 5.507 8.862 1.00 90.88 125 ARG A O 1
ATOM 1044 N N . ASN A 1 126 ? -8.172 4.426 7.614 1.00 93.50 126 ASN A N 1
ATOM 1045 C CA . ASN A 1 126 ? -7.723 4.867 6.289 1.00 93.50 126 ASN A CA 1
ATOM 1046 C C . ASN A 1 126 ? -6.197 4.758 6.086 1.00 93.50 126 ASN A C 1
ATOM 1048 O O . ASN A 1 126 ? -5.560 5.680 5.580 1.00 93.50 126 ASN A O 1
ATOM 1052 N N . ASN A 1 127 ? -5.579 3.682 6.580 1.00 92.06 127 ASN A N 1
ATOM 1053 C CA . ASN A 1 127 ? -4.123 3.560 6.563 1.00 92.06 127 ASN A CA 1
ATOM 1054 C C . ASN A 1 127 ? -3.594 3.269 5.154 1.00 92.06 127 ASN A C 1
ATOM 1056 O O . ASN A 1 127 ? -2.532 3.790 4.826 1.00 92.06 127 ASN A O 1
ATOM 1060 N N . ILE A 1 128 ? -4.331 2.518 4.325 1.00 95.12 128 ILE A N 1
ATOM 1061 C CA . ILE A 1 128 ? -3.947 2.310 2.920 1.00 95.12 128 ILE A CA 1
ATOM 1062 C C . ILE A 1 128 ? -3.931 3.668 2.215 1.00 95.12 128 ILE A C 1
ATOM 1064 O O . ILE A 1 128 ? -2.935 4.031 1.598 1.00 95.12 128 ILE A O 1
ATOM 1068 N N . ALA A 1 129 ? -4.990 4.465 2.371 1.00 95.88 129 ALA A N 1
ATOM 1069 C CA . ALA A 1 129 ? -5.078 5.799 1.793 1.00 95.88 129 ALA A CA 1
ATOM 1070 C C . ALA A 1 129 ? -3.938 6.710 2.264 1.00 95.88 129 ALA A C 1
ATOM 1072 O O . ALA A 1 129 ? -3.321 7.395 1.452 1.00 95.88 129 ALA A O 1
ATOM 1073 N N . LEU A 1 130 ? -3.635 6.698 3.566 1.00 92.62 130 LEU A N 1
ATOM 1074 C CA . LEU A 1 130 ? -2.504 7.426 4.133 1.00 92.62 130 LEU A CA 1
ATOM 1075 C C . LEU A 1 130 ? -1.186 7.013 3.456 1.00 92.62 130 LEU A C 1
ATOM 1077 O O . LEU A 1 130 ? -0.481 7.873 2.931 1.00 92.62 130 LEU A O 1
ATOM 1081 N N . GLU A 1 131 ? -0.879 5.717 3.395 1.00 91.94 131 GLU A N 1
ATOM 1082 C CA . GLU A 1 131 ? 0.332 5.207 2.737 1.00 91.94 131 GLU A CA 1
ATOM 1083 C C . GLU A 1 131 ? 0.408 5.589 1.253 1.00 91.94 131 GLU A C 1
ATOM 1085 O O . GLU A 1 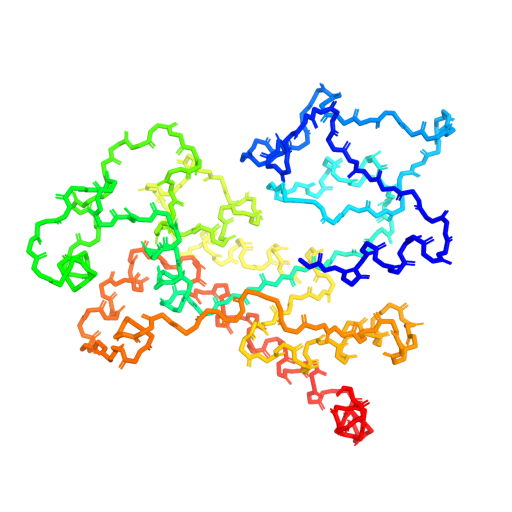131 ? 1.488 5.919 0.765 1.00 91.94 131 GLU A O 1
ATOM 1090 N N . LEU A 1 132 ? -0.735 5.656 0.567 1.00 95.56 132 LEU A N 1
ATOM 1091 C CA . LEU A 1 132 ? -0.862 6.130 -0.815 1.00 95.56 132 LEU A CA 1
ATOM 1092 C C . LEU A 1 132 ? -0.889 7.666 -0.950 1.00 95.56 132 LEU A C 1
ATOM 1094 O O . LEU A 1 132 ? -1.147 8.194 -2.030 1.00 95.56 132 LEU A O 1
ATOM 1098 N N . GLY A 1 133 ? -0.580 8.402 0.120 1.00 93.56 133 GLY A N 1
ATOM 1099 C CA . GLY A 1 133 ? -0.362 9.848 0.085 1.00 93.56 133 GLY A CA 1
ATOM 1100 C C . GLY A 1 133 ? -1.599 10.697 0.380 1.00 93.56 133 GLY A C 1
ATOM 1101 O O . GLY A 1 133 ? -1.562 11.910 0.159 1.00 93.56 133 GLY A O 1
ATOM 1102 N N . PHE A 1 134 ? -2.691 10.120 0.896 1.00 93.56 134 PHE A N 1
ATOM 1103 C CA . PHE A 1 134 ? -3.849 10.911 1.316 1.00 93.56 134 PHE A CA 1
ATOM 1104 C C . PHE A 1 134 ? -3.448 11.892 2.437 1.00 93.56 134 PHE A C 1
ATOM 1106 O O . PHE A 1 134 ? -2.845 11.477 3.437 1.00 93.56 134 PHE A O 1
ATOM 1113 N N . PRO A 1 135 ? -3.777 13.195 2.335 1.00 88.94 135 PRO A N 1
ATOM 1114 C CA . PRO A 1 135 ? -3.356 14.172 3.331 1.00 88.94 135 PRO A CA 1
ATOM 1115 C C . PRO A 1 135 ? -3.977 13.902 4.705 1.00 88.94 135 PRO A C 1
ATOM 1117 O O . PRO A 1 135 ? -5.186 14.028 4.894 1.00 88.94 135 PRO A O 1
ATOM 1120 N N . LEU A 1 136 ? -3.134 13.628 5.707 1.00 84.19 136 LEU A N 1
ATOM 1121 C CA . LEU A 1 136 ? -3.576 13.342 7.079 1.00 84.19 136 LEU A CA 1
ATOM 1122 C C . LEU A 1 136 ? -4.521 14.417 7.642 1.00 84.19 136 LEU A C 1
ATOM 1124 O O . LEU A 1 136 ? -5.509 14.096 8.300 1.00 84.19 136 LEU A O 1
ATOM 1128 N N . LYS A 1 137 ? -4.221 15.691 7.365 1.00 84.62 137 LYS A N 1
ATOM 1129 C CA . LYS A 1 137 ? -5.008 16.849 7.818 1.00 84.62 137 LYS A CA 1
ATOM 1130 C C . LYS A 1 137 ? -6.451 16.853 7.286 1.00 84.62 137 LYS A C 1
ATOM 1132 O O . LYS A 1 137 ? -7.308 17.463 7.912 1.00 84.62 137 LYS A O 1
ATOM 1137 N N . ASN A 1 138 ? -6.723 16.143 6.190 1.00 86.88 138 ASN A N 1
ATOM 1138 C CA . ASN A 1 138 ? -8.044 16.082 5.568 1.00 86.88 138 ASN A CA 1
ATOM 1139 C C . ASN A 1 138 ? -8.911 14.933 6.118 1.00 86.88 138 ASN A C 1
ATOM 1141 O O . ASN A 1 138 ? -10.111 14.917 5.863 1.00 86.88 138 ASN A O 1
ATOM 1145 N N . LEU A 1 139 ? -8.358 13.980 6.889 1.00 83.88 139 LEU A N 1
ATOM 1146 C CA . LEU A 1 139 ? -9.111 12.797 7.349 1.00 83.88 139 LEU A CA 1
ATOM 1147 C C . LEU A 1 139 ? -10.346 13.130 8.200 1.00 83.88 139 LEU A C 1
ATOM 1149 O O . LEU A 1 139 ? -11.304 12.357 8.211 1.00 83.88 139 LEU A O 1
ATOM 1153 N N . SER A 1 140 ? -10.321 14.242 8.936 1.00 81.12 140 SER A N 1
ATOM 1154 C CA . SER A 1 140 ? -11.418 14.641 9.827 1.00 81.12 140 SER A CA 1
ATOM 1155 C C . SER A 1 140 ? -12.589 15.309 9.101 1.00 81.12 140 SER A C 1
ATOM 1157 O O . SER A 1 140 ? -13.663 15.416 9.680 1.00 81.12 140 SER A O 1
ATOM 1159 N N . SER A 1 141 ? -12.392 15.761 7.861 1.00 84.25 141 SER A N 1
ATOM 1160 C CA . SER A 1 141 ? -13.372 16.536 7.088 1.00 84.25 141 SER A CA 1
ATOM 1161 C C . SER A 1 141 ? -13.561 15.996 5.669 1.00 84.25 141 SER A C 1
ATOM 1163 O O . SER A 1 141 ? -13.952 16.750 4.780 1.00 84.25 141 SER A O 1
ATOM 1165 N N . VAL A 1 142 ? -13.227 14.722 5.449 1.00 89.75 142 VAL A N 1
ATOM 1166 C CA . VAL A 1 142 ? -13.306 14.081 4.135 1.00 89.75 142 VAL A CA 1
ATOM 1167 C C . VAL A 1 142 ? -14.762 13.967 3.683 1.00 89.75 142 VAL A C 1
ATOM 1169 O O . VAL A 1 142 ? -15.623 13.494 4.427 1.00 89.75 142 VAL A O 1
ATOM 1172 N N . LYS A 1 143 ? -15.035 14.409 2.459 1.00 93.25 143 LYS A N 1
ATOM 1173 C CA . LYS A 1 143 ? -16.316 14.253 1.768 1.00 93.25 143 LYS A CA 1
ATOM 1174 C C . LYS A 1 143 ? -16.191 13.176 0.700 1.00 93.25 143 LYS A C 1
ATOM 1176 O O . LYS A 1 143 ? -15.098 12.869 0.241 1.00 93.25 143 LYS A O 1
ATOM 1181 N N . GLU A 1 144 ? -17.322 12.649 0.246 1.00 93.88 144 GLU A N 1
ATOM 1182 C CA . GLU A 1 144 ? -17.361 11.628 -0.808 1.00 93.88 144 GLU A CA 1
ATOM 1183 C C . GLU A 1 144 ? -16.606 12.048 -2.079 1.00 93.88 144 GLU A C 1
ATOM 1185 O O . GLU A 1 144 ? -15.831 11.265 -2.623 1.00 93.88 144 GLU A O 1
ATOM 1190 N N . LYS A 1 145 ? -16.744 13.314 -2.492 1.00 95.31 145 LYS A N 1
ATOM 1191 C CA . LYS A 1 145 ? -15.996 13.877 -3.623 1.00 95.31 145 LYS A CA 1
ATOM 1192 C C . LYS A 1 145 ? -14.476 13.763 -3.440 1.00 95.31 145 LYS A C 1
ATOM 1194 O O . LYS A 1 145 ? -13.794 13.362 -4.375 1.00 95.31 145 LYS A O 1
ATOM 1199 N N . ASP A 1 146 ? -13.961 14.038 -2.239 1.00 95.75 146 ASP A N 1
ATOM 1200 C CA . ASP A 1 146 ? -12.524 13.932 -1.946 1.00 95.75 146 ASP A CA 1
ATOM 1201 C C . ASP A 1 146 ? -12.035 12.477 -2.057 1.00 95.75 146 ASP A C 1
ATOM 1203 O O . ASP A 1 146 ? -10.906 12.221 -2.476 1.00 95.75 146 ASP A O 1
ATOM 1207 N N . ILE A 1 147 ? -12.887 11.511 -1.684 1.00 96.94 147 ILE A N 1
ATOM 1208 C CA . ILE A 1 147 ? -12.591 10.078 -1.811 1.00 96.94 147 ILE A CA 1
ATOM 1209 C C . ILE A 1 147 ? -12.491 9.698 -3.287 1.00 96.94 147 ILE A C 1
ATOM 1211 O O . ILE A 1 147 ? -11.508 9.077 -3.684 1.00 96.94 147 ILE A O 1
ATOM 1215 N N . GLN A 1 148 ? -13.477 10.087 -4.098 1.00 97.44 148 GLN A N 1
ATOM 1216 C CA . GLN A 1 148 ? -13.499 9.761 -5.526 1.00 97.44 148 GLN A CA 1
ATOM 1217 C C . GLN A 1 148 ? -12.317 10.391 -6.268 1.00 97.44 148 GLN A C 1
ATOM 1219 O O . GLN A 1 148 ? -11.591 9.689 -6.970 1.00 97.44 148 GLN A O 1
ATOM 1224 N N . GLU A 1 149 ? -12.037 11.676 -6.034 1.00 97.69 149 GLU A N 1
ATOM 1225 C CA . GLU A 1 149 ? -10.876 12.357 -6.621 1.00 97.69 149 GLU A CA 1
ATOM 1226 C C . GLU A 1 149 ? -9.558 11.660 -6.255 1.00 97.69 149 GLU A C 1
ATOM 1228 O O . GLU A 1 149 ? -8.664 11.518 -7.096 1.00 97.69 149 GLU A O 1
ATOM 1233 N N . PHE A 1 150 ? -9.437 11.181 -5.013 1.00 98.06 150 PHE A N 1
ATOM 1234 C CA . PHE A 1 150 ? -8.257 10.446 -4.574 1.00 98.06 150 PHE A CA 1
ATOM 1235 C C . PHE A 1 150 ? -8.134 9.066 -5.230 1.00 98.06 150 PHE A C 1
ATOM 1237 O O . PHE A 1 150 ? -7.038 8.698 -5.665 1.00 98.06 150 PHE A O 1
ATOM 1244 N N . VAL A 1 151 ? -9.231 8.310 -5.335 1.00 98.31 151 VAL A N 1
ATOM 1245 C CA . VAL A 1 151 ? -9.255 7.007 -6.021 1.00 98.31 151 VAL A CA 1
ATOM 1246 C C . VAL A 1 151 ? -8.870 7.177 -7.485 1.00 98.31 151 VAL A C 1
ATOM 1248 O O . VAL A 1 151 ? -7.996 6.463 -7.976 1.00 98.31 151 VAL A O 1
ATOM 1251 N N . GLU A 1 152 ? -9.446 8.160 -8.173 1.00 98.25 152 GLU A N 1
ATOM 1252 C CA . GLU A 1 152 ? -9.126 8.446 -9.566 1.00 98.25 152 GLU A CA 1
ATOM 1253 C C . GLU A 1 152 ? -7.668 8.868 -9.757 1.00 98.25 152 GLU A C 1
ATOM 1255 O O . GLU A 1 152 ? -6.993 8.363 -10.655 1.00 98.25 152 GLU A O 1
ATOM 1260 N N . LYS A 1 153 ? -7.158 9.774 -8.910 1.00 98.00 153 LYS A N 1
ATOM 1261 C CA . LYS A 1 153 ? -5.746 10.179 -8.927 1.00 98.00 153 LYS A CA 1
ATOM 1262 C C . LYS A 1 153 ? -4.843 8.961 -8.777 1.00 98.00 153 LYS A C 1
ATOM 1264 O O . LYS A 1 153 ? -3.974 8.744 -9.615 1.00 98.00 153 LYS A O 1
ATOM 1269 N N . THR A 1 154 ? -5.091 8.144 -7.758 1.00 98.00 154 THR A N 1
ATOM 1270 C CA . THR A 1 154 ? -4.311 6.930 -7.491 1.00 98.00 154 THR A CA 1
ATOM 1271 C C . THR A 1 154 ? -4.392 5.963 -8.675 1.00 98.00 154 THR A C 1
ATOM 1273 O O . THR A 1 154 ? -3.378 5.431 -9.113 1.00 98.00 154 THR A O 1
ATOM 1276 N N . SER A 1 155 ? -5.579 5.786 -9.260 1.00 98.00 155 SER A N 1
ATOM 1277 C CA . SER A 1 155 ? -5.788 4.903 -10.410 1.00 98.00 155 SER A CA 1
ATOM 1278 C C . SER A 1 155 ? -5.094 5.374 -11.687 1.00 98.00 155 SER A C 1
ATOM 1280 O O . SER A 1 155 ? -4.831 4.541 -12.550 1.00 98.00 155 SER A O 1
ATOM 1282 N N . ARG A 1 156 ? -4.839 6.679 -11.837 1.00 97.62 156 ARG A N 1
ATOM 1283 C CA . ARG A 1 156 ? -4.060 7.240 -12.952 1.00 97.62 156 ARG A CA 1
ATOM 1284 C C . ARG A 1 156 ? -2.556 7.153 -12.717 1.00 97.62 156 ARG A C 1
ATOM 1286 O O . ARG A 1 156 ? -1.796 7.077 -13.672 1.00 97.62 156 ARG A O 1
ATOM 1293 N N . GLU A 1 157 ? -2.124 7.231 -11.463 1.00 96.88 157 GLU A N 1
ATOM 1294 C CA . GLU A 1 157 ? -0.708 7.325 -11.113 1.00 96.88 157 GLU A CA 1
ATOM 1295 C C . GLU A 1 157 ? -0.020 5.959 -10.960 1.00 96.88 157 GLU A C 1
ATOM 1297 O O . GLU A 1 157 ? 1.184 5.867 -11.202 1.00 96.88 157 GLU A O 1
ATOM 1302 N N . PHE A 1 158 ? -0.744 4.908 -10.571 1.00 98.12 158 PHE A N 1
ATOM 1303 C CA . PHE A 1 158 ? -0.190 3.557 -10.451 1.00 98.12 158 PHE A CA 1
ATOM 1304 C C . PHE A 1 158 ? -0.461 2.722 -11.705 1.00 98.12 158 PHE A C 1
ATOM 1306 O O . PHE A 1 158 ? -1.610 2.527 -12.099 1.00 98.12 158 PHE A O 1
ATOM 1313 N N . ASP A 1 159 ? 0.595 2.151 -12.284 1.00 97.81 159 ASP A N 1
ATOM 1314 C CA . ASP A 1 159 ? 0.511 1.271 -13.456 1.00 97.81 159 ASP A CA 1
ATOM 1315 C C . ASP A 1 159 ? -0.143 -0.079 -13.106 1.00 97.81 159 ASP A C 1
ATOM 1317 O O . ASP A 1 159 ? -0.918 -0.662 -13.883 1.00 97.81 159 ASP A O 1
ATOM 1321 N N . LEU A 1 160 ? 0.125 -0.556 -11.885 1.00 98.31 160 LEU A N 1
ATOM 1322 C CA . LEU A 1 160 ? -0.515 -1.725 -11.294 1.00 98.31 160 LEU A CA 1
ATOM 1323 C C . LEU A 1 160 ? -0.712 -1.552 -9.788 1.00 98.31 160 LEU A C 1
ATOM 1325 O O . LEU A 1 160 ? 0.234 -1.352 -9.027 1.00 98.31 160 LEU A O 1
ATOM 1329 N N . VAL A 1 161 ? -1.955 -1.730 -9.351 1.00 98.50 161 VAL A N 1
ATOM 1330 C CA . VAL A 1 161 ? -2.289 -1.945 -7.944 1.00 98.50 161 VAL A CA 1
ATOM 1331 C C . VAL A 1 161 ? -2.654 -3.412 -7.774 1.00 98.50 161 VAL A C 1
ATOM 1333 O O . VAL A 1 161 ? -3.673 -3.875 -8.280 1.00 98.50 161 VAL A O 1
ATOM 1336 N N . MET A 1 162 ? -1.776 -4.148 -7.104 1.00 98.25 162 MET A N 1
ATOM 1337 C CA . MET A 1 162 ? -1.967 -5.551 -6.758 1.00 98.25 162 MET A CA 1
ATOM 1338 C C . MET A 1 162 ? -2.993 -5.682 -5.626 1.00 98.25 162 MET A C 1
ATOM 1340 O O . MET A 1 162 ? -3.137 -4.773 -4.806 1.00 98.25 162 MET A O 1
ATOM 1344 N N . VAL A 1 163 ? -3.646 -6.838 -5.526 1.00 98.19 163 VAL A N 1
ATOM 1345 C CA . VAL A 1 163 ? -4.556 -7.163 -4.417 1.00 98.19 163 VAL A CA 1
ATOM 1346 C C . VAL A 1 163 ? -4.015 -8.379 -3.686 1.00 98.19 163 VAL A C 1
ATOM 1348 O O . VAL A 1 163 ? -3.749 -9.405 -4.303 1.00 98.19 163 VAL A O 1
ATOM 1351 N N . LEU A 1 164 ? -3.826 -8.267 -2.372 1.00 95.25 164 LEU A N 1
ATOM 1352 C CA . LEU A 1 164 ? -3.177 -9.310 -1.581 1.00 95.25 164 LEU A CA 1
ATOM 1353 C C . LEU A 1 164 ? -3.966 -10.623 -1.562 1.00 95.25 164 LEU A C 1
ATOM 1355 O O . LEU A 1 164 ? -3.359 -11.687 -1.517 1.00 95.25 164 LEU A O 1
ATOM 1359 N N . GLU A 1 165 ? -5.296 -10.567 -1.613 1.00 94.56 165 GLU A N 1
ATOM 1360 C CA . GLU A 1 165 ? -6.142 -11.765 -1.687 1.00 94.56 165 GLU A CA 1
ATOM 1361 C C . GLU A 1 165 ? -5.977 -12.523 -3.015 1.00 94.56 165 GLU A C 1
ATOM 1363 O O . GLU A 1 165 ? -6.221 -13.724 -3.057 1.00 94.56 165 GLU A O 1
ATOM 1368 N N . TYR A 1 166 ? -5.496 -11.840 -4.058 1.00 96.31 166 TYR A N 1
ATOM 1369 C CA . TYR A 1 166 ? -5.218 -12.372 -5.397 1.00 96.31 166 TYR A CA 1
ATOM 1370 C C . TYR A 1 166 ? -3.742 -12.153 -5.745 1.00 96.31 166 TYR A C 1
ATOM 1372 O O . TYR A 1 166 ? -3.388 -11.577 -6.781 1.00 96.31 166 TYR A O 1
ATOM 1380 N N . PHE A 1 167 ? -2.866 -12.477 -4.788 1.00 94.38 167 PHE A N 1
ATOM 1381 C CA . PHE A 1 167 ? -1.444 -12.156 -4.875 1.00 94.38 167 PHE A CA 1
ATOM 1382 C C . PHE A 1 167 ? -0.773 -12.851 -6.061 1.00 94.38 167 PHE A C 1
ATOM 1384 O O . PHE A 1 167 ? -0.005 -12.209 -6.774 1.00 94.38 167 PHE A O 1
ATOM 1391 N N . ASP A 1 168 ? -1.097 -14.120 -6.299 1.00 93.94 168 ASP A N 1
ATOM 1392 C CA . ASP A 1 168 ? -0.484 -14.919 -7.360 1.00 93.94 168 ASP A CA 1
ATOM 1393 C C . ASP A 1 168 ? -0.928 -14.396 -8.744 1.00 93.94 168 ASP A C 1
ATOM 1395 O O . ASP A 1 168 ? -0.093 -14.128 -9.609 1.00 93.94 168 ASP A O 1
ATOM 1399 N N . GLU A 1 169 ? -2.213 -14.072 -8.925 1.00 96.25 169 GLU A N 1
ATOM 1400 C CA . GLU A 1 169 ? -2.725 -13.400 -10.127 1.00 96.25 169 GLU A CA 1
ATOM 1401 C C . GLU A 1 169 ? -2.083 -12.022 -10.328 1.00 96.25 169 GLU A C 1
ATOM 1403 O O . GLU A 1 169 ? -1.697 -11.641 -11.438 1.00 96.25 169 GLU A O 1
ATOM 1408 N N . SER A 1 170 ? -1.928 -11.273 -9.237 1.00 97.19 170 SER A N 1
ATOM 1409 C CA . SER A 1 170 ? -1.274 -9.970 -9.255 1.00 97.19 170 SER A CA 1
ATOM 1410 C C . SER A 1 170 ? 0.195 -10.077 -9.678 1.00 97.19 170 SER A C 1
ATOM 1412 O O . SER A 1 170 ? 0.689 -9.194 -10.379 1.00 97.19 170 SER A O 1
ATOM 1414 N N . LEU A 1 171 ? 0.901 -11.144 -9.289 1.00 96.25 171 LEU A N 1
ATOM 1415 C CA . LEU A 1 171 ? 2.286 -11.387 -9.698 1.00 96.25 171 LEU A CA 1
ATOM 1416 C C . LEU A 1 171 ? 2.403 -11.718 -11.184 1.00 96.25 171 LEU A C 1
ATOM 1418 O O . LEU A 1 171 ? 3.337 -11.244 -11.829 1.00 96.25 171 LEU A O 1
ATOM 1422 N N . VAL A 1 172 ? 1.456 -12.465 -11.750 1.00 96.88 172 VAL A N 1
ATOM 1423 C CA . VAL A 1 172 ? 1.414 -12.727 -13.197 1.00 96.88 172 VAL A CA 1
ATOM 1424 C C . VAL A 1 172 ? 1.243 -11.416 -13.974 1.00 96.88 172 VAL A C 1
ATOM 1426 O O . VAL A 1 172 ? 1.968 -11.171 -14.941 1.00 96.88 172 VAL A O 1
ATOM 1429 N N . LEU A 1 173 ? 0.355 -10.521 -13.524 1.00 97.88 173 LEU A N 1
ATOM 1430 C CA . LEU A 1 173 ? 0.218 -9.188 -14.124 1.00 97.88 173 LEU A CA 1
ATOM 1431 C C . LEU A 1 173 ? 1.473 -8.329 -13.949 1.00 97.88 173 LEU A C 1
ATOM 1433 O O . LEU A 1 173 ? 1.887 -7.672 -14.902 1.00 97.88 173 LEU A O 1
ATOM 1437 N N . LEU A 1 174 ? 2.096 -8.349 -12.768 1.00 97.56 174 LEU A N 1
ATOM 1438 C CA . LEU A 1 174 ? 3.352 -7.641 -12.513 1.00 97.56 174 LEU A CA 1
ATOM 1439 C C . LEU A 1 174 ? 4.457 -8.117 -13.459 1.00 97.56 174 LEU A C 1
ATOM 1441 O O . LEU A 1 174 ? 5.176 -7.300 -14.034 1.00 97.56 174 LEU A O 1
ATOM 1445 N N . ARG A 1 175 ? 4.561 -9.436 -13.652 1.00 96.69 175 ARG A N 1
ATOM 1446 C CA . ARG A 1 175 ? 5.524 -10.050 -14.564 1.00 96.69 175 ARG A CA 1
ATOM 1447 C C . ARG A 1 175 ? 5.360 -9.510 -15.979 1.00 96.69 175 ARG A C 1
ATOM 1449 O O . ARG A 1 175 ? 6.336 -9.092 -16.592 1.00 96.69 175 ARG A O 1
ATOM 1456 N N . ARG A 1 176 ? 4.122 -9.505 -16.482 1.00 96.44 176 ARG A N 1
ATOM 1457 C CA . ARG A 1 176 ? 3.792 -9.001 -17.820 1.00 96.44 176 ARG A CA 1
ATOM 1458 C C . ARG A 1 176 ? 4.064 -7.503 -17.944 1.00 96.44 176 ARG A C 1
ATOM 1460 O O . ARG A 1 176 ? 4.650 -7.091 -18.935 1.00 96.44 176 ARG A O 1
ATOM 1467 N N . LEU A 1 177 ? 3.690 -6.713 -16.935 1.00 97.19 177 LEU A N 1
ATOM 1468 C CA . LEU A 1 177 ? 3.911 -5.263 -16.907 1.00 97.19 177 LEU A CA 1
ATOM 1469 C C . LEU A 1 177 ? 5.393 -4.895 -17.031 1.00 97.19 177 LEU A C 1
ATOM 1471 O O . LEU A 1 177 ? 5.732 -3.956 -17.741 1.00 97.19 177 LEU A O 1
ATOM 1475 N N . LEU A 1 178 ? 6.263 -5.621 -16.328 1.00 96.12 178 LEU A N 1
ATOM 1476 C CA . LEU A 1 178 ? 7.695 -5.329 -16.276 1.00 96.12 178 LEU A CA 1
ATOM 1477 C C . LEU A 1 178 ? 8.520 -6.137 -17.287 1.00 96.12 178 LEU A C 1
ATOM 1479 O O . LEU A 1 178 ? 9.748 -6.060 -17.262 1.00 96.12 178 LEU A O 1
ATOM 1483 N N . CYS A 1 179 ? 7.866 -6.912 -18.159 1.00 95.69 179 CYS A N 1
ATOM 1484 C CA . CYS A 1 179 ? 8.512 -7.829 -19.101 1.00 95.69 179 CYS A CA 1
ATOM 1485 C C . CYS A 1 179 ? 9.511 -8.780 -18.413 1.00 95.69 179 CYS A C 1
ATOM 1487 O O . CYS A 1 179 ? 10.617 -9.007 -18.900 1.00 95.69 179 CYS A O 1
ATOM 1489 N N . TRP A 1 180 ? 9.139 -9.297 -17.243 1.00 96.06 180 TRP A N 1
ATOM 1490 C CA . TRP A 1 180 ? 9.975 -10.185 -16.439 1.00 96.06 180 TRP A CA 1
ATOM 1491 C C . TRP A 1 180 ? 9.824 -11.658 -16.825 1.00 96.06 180 TRP A C 1
ATOM 1493 O O . TRP A 1 180 ? 8.807 -12.089 -17.376 1.00 96.06 180 TRP A O 1
ATOM 1503 N N . ASP A 1 181 ? 10.822 -12.459 -16.456 1.00 95.12 181 ASP A N 1
ATOM 1504 C CA . ASP A 1 181 ? 10.746 -13.914 -16.555 1.00 95.12 181 ASP A CA 1
ATOM 1505 C C . ASP A 1 181 ? 9.932 -14.493 -15.384 1.00 95.12 181 ASP A C 1
ATOM 1507 O O . ASP A 1 181 ? 9.834 -13.900 -14.308 1.00 95.12 181 ASP A O 1
ATOM 1511 N N . MET A 1 182 ? 9.419 -15.720 -15.525 1.00 92.75 182 MET A N 1
ATOM 1512 C CA . MET A 1 182 ? 8.733 -16.424 -14.423 1.00 92.75 182 MET A CA 1
ATOM 1513 C C . MET A 1 182 ? 9.608 -16.542 -13.169 1.00 92.75 182 MET A C 1
ATOM 1515 O O . MET A 1 182 ? 9.146 -16.328 -12.049 1.00 92.75 182 MET A O 1
ATOM 1519 N N . ARG A 1 183 ? 10.909 -16.797 -13.349 1.00 92.81 183 ARG A N 1
ATOM 1520 C CA . ARG A 1 183 ? 11.869 -16.893 -12.239 1.00 92.81 183 ARG A CA 1
ATOM 1521 C C . ARG A 1 183 ? 11.951 -15.620 -11.398 1.00 92.81 183 ARG A C 1
ATOM 1523 O O . ARG A 1 183 ? 12.288 -15.719 -10.219 1.00 92.81 183 ARG A O 1
ATOM 1530 N N . ASP A 1 184 ? 11.655 -14.452 -11.975 1.00 94.56 184 ASP A N 1
ATOM 1531 C CA . ASP A 1 184 ? 11.761 -13.159 -11.297 1.00 94.56 184 ASP A CA 1
ATOM 1532 C C . ASP A 1 184 ? 10.618 -12.946 -10.295 1.00 94.56 184 ASP A C 1
ATOM 1534 O O . ASP A 1 184 ? 10.846 -12.336 -9.250 1.00 94.56 184 ASP A O 1
ATOM 1538 N N . ILE A 1 185 ? 9.436 -13.529 -10.535 1.00 93.12 185 ILE A N 1
ATOM 1539 C CA . ILE A 1 185 ? 8.276 -13.441 -9.628 1.00 93.12 185 ILE A CA 1
ATOM 1540 C C . ILE A 1 185 ? 8.190 -14.572 -8.595 1.00 93.12 185 ILE A C 1
ATOM 1542 O O . ILE A 1 185 ? 7.348 -14.510 -7.697 1.00 93.12 185 ILE A O 1
ATOM 1546 N N . LEU A 1 186 ? 9.083 -15.568 -8.670 1.00 89.25 186 LEU A N 1
ATOM 1547 C CA . LEU A 1 186 ? 9.174 -16.614 -7.648 1.00 89.25 186 LEU A CA 1
ATOM 1548 C C . LEU A 1 186 ? 9.357 -15.990 -6.264 1.00 89.25 186 LEU A C 1
ATOM 1550 O O . LEU A 1 186 ? 10.259 -15.179 -6.028 1.00 89.25 186 LEU A O 1
ATOM 1554 N N . ASN A 1 187 ? 8.496 -16.384 -5.336 1.00 84.38 187 ASN A N 1
ATOM 1555 C CA . ASN A 1 187 ? 8.479 -15.836 -3.995 1.00 84.38 187 ASN A CA 1
ATOM 1556 C C . ASN A 1 187 ? 8.216 -16.937 -2.970 1.00 84.38 187 ASN A C 1
ATOM 1558 O O . ASN A 1 187 ? 7.537 -17.922 -3.239 1.00 84.38 187 ASN A O 1
ATOM 1562 N N . PHE A 1 188 ? 8.748 -16.735 -1.770 1.00 77.44 188 PHE A N 1
ATOM 1563 C CA . PHE A 1 188 ? 8.378 -17.533 -0.614 1.00 77.44 188 PHE A CA 1
ATOM 1564 C C . PHE A 1 188 ? 7.338 -16.758 0.185 1.00 77.44 188 PHE A C 1
ATOM 1566 O O . PHE A 1 188 ? 7.551 -15.580 0.501 1.00 77.44 188 PHE A O 1
ATOM 1573 N N . LYS A 1 189 ? 6.236 -17.421 0.550 1.00 71.19 189 LYS A N 1
ATOM 1574 C CA . LYS A 1 189 ? 5.229 -16.849 1.449 1.00 71.19 189 LYS A CA 1
ATOM 1575 C C . LYS A 1 189 ? 5.889 -16.560 2.801 1.00 71.19 189 LYS A C 1
ATOM 1577 O O . LYS A 1 189 ? 6.157 -17.458 3.591 1.00 71.19 189 LYS A O 1
ATOM 1582 N N . TYR A 1 190 ? 6.189 -15.286 3.039 1.00 63.66 190 TYR A N 1
ATOM 1583 C CA . TYR A 1 190 ? 6.804 -14.776 4.262 1.00 63.66 190 TYR A CA 1
ATOM 1584 C C . TYR A 1 190 ? 5.765 -13.963 5.040 1.00 63.66 190 TYR A C 1
ATOM 1586 O O . TYR A 1 190 ? 4.993 -13.221 4.438 1.00 63.66 190 TYR A O 1
ATOM 1594 N N . ASN A 1 191 ? 5.742 -14.076 6.371 1.00 58.69 191 ASN A N 1
ATOM 1595 C CA . ASN A 1 191 ? 4.713 -13.473 7.235 1.00 58.69 191 ASN A CA 1
ATOM 1596 C C . ASN A 1 191 ? 3.267 -13.931 6.945 1.00 58.69 191 ASN A C 1
ATOM 1598 O O . ASN A 1 191 ? 2.321 -13.186 7.208 1.00 58.69 191 ASN A O 1
ATOM 1602 N N . SER A 1 192 ? 3.067 -15.163 6.468 1.00 58.03 192 SER A N 1
ATOM 1603 C CA . SER A 1 192 ? 1.750 -15.811 6.444 1.00 58.03 192 SER A CA 1
ATOM 1604 C C . SER A 1 192 ? 1.347 -16.218 7.865 1.00 58.03 192 SER A C 1
ATOM 1606 O O . SER A 1 192 ? 1.389 -17.388 8.243 1.00 58.03 192 SER A O 1
ATOM 1608 N N . PHE A 1 193 ? 1.043 -15.231 8.704 1.00 56.91 193 PHE A N 1
ATOM 1609 C CA . PHE A 1 193 ? 0.637 -15.481 10.078 1.00 56.91 193 PHE A CA 1
ATOM 1610 C C . PHE A 1 193 ? -0.839 -15.876 10.087 1.00 56.91 193 PHE A C 1
ATOM 1612 O O . PHE A 1 193 ? -1.705 -15.060 9.780 1.00 56.91 193 PHE A O 1
ATOM 1619 N N . GLN A 1 194 ? -1.140 -17.119 10.461 1.00 57.34 194 GLN A N 1
ATOM 1620 C CA . GLN A 1 194 ? -2.502 -17.476 10.841 1.00 57.34 194 GLN A CA 1
ATOM 1621 C C . GLN A 1 194 ? -2.776 -16.814 12.192 1.00 57.34 194 GLN A C 1
ATOM 1623 O O . GLN A 1 194 ? -2.164 -17.158 13.201 1.00 57.34 194 GLN A O 1
ATOM 1628 N N . TYR A 1 195 ? -3.669 -15.826 12.228 1.00 60.94 195 TYR A N 1
ATOM 1629 C CA . TYR A 1 195 ? -3.947 -15.023 13.427 1.00 60.94 195 TYR A CA 1
ATOM 1630 C C . TYR A 1 195 ? -4.722 -15.790 14.525 1.00 60.94 195 TYR A C 1
ATOM 1632 O O . TYR A 1 195 ? -5.414 -15.177 15.341 1.00 60.94 195 TYR A O 1
ATOM 1640 N N . GLY A 1 196 ? -4.641 -17.125 14.548 1.00 62.00 196 GLY A N 1
ATOM 1641 C CA . GLY A 1 196 ? -5.410 -17.996 15.435 1.00 62.00 196 GLY A CA 1
ATOM 1642 C C . GLY A 1 196 ? -6.901 -17.659 15.383 1.00 62.00 196 GLY A C 1
ATOM 1643 O O . GLY A 1 196 ? -7.478 -17.519 14.305 1.00 62.00 196 GLY A O 1
ATOM 1644 N N . LYS A 1 197 ? -7.506 -17.443 16.559 1.00 59.34 197 LYS A N 1
ATOM 1645 C CA . LYS A 1 197 ? -8.923 -17.068 16.701 1.00 59.34 197 LYS A CA 1
ATOM 1646 C C . LYS A 1 197 ? -9.295 -15.832 15.865 1.00 59.34 197 LYS A C 1
ATOM 1648 O O . LYS A 1 197 ? -10.332 -15.856 15.225 1.00 59.34 197 LYS A O 1
ATOM 1653 N N . LEU A 1 198 ? -8.441 -14.800 15.811 1.00 65.44 198 LEU A N 1
ATOM 1654 C CA . LEU A 1 198 ? -8.732 -13.526 15.126 1.00 65.44 198 LEU A CA 1
ATOM 1655 C C . LEU A 1 198 ? -8.875 -13.666 13.605 1.00 65.44 198 LEU A C 1
ATOM 1657 O O . LEU A 1 198 ? -9.636 -12.914 13.001 1.00 65.44 198 LEU A O 1
ATOM 1661 N N . GLY A 1 199 ? -8.143 -14.599 12.989 1.00 64.75 199 GLY A N 1
ATOM 1662 C CA . GLY A 1 199 ? -8.216 -14.833 11.544 1.00 64.75 199 GLY A CA 1
ATOM 1663 C C . GLY A 1 199 ? -9.570 -15.414 11.147 1.00 64.75 199 GLY A C 1
ATOM 1664 O O . GLY A 1 199 ? -10.194 -14.937 10.204 1.00 64.75 199 GLY A O 1
ATOM 1665 N N . ASN A 1 200 ? -10.063 -16.353 11.957 1.00 68.62 200 ASN A N 1
ATOM 1666 C CA . ASN A 1 200 ? -11.310 -17.079 11.720 1.00 68.62 200 ASN A CA 1
ATOM 1667 C C . ASN A 1 200 ? -12.547 -16.382 12.313 1.00 68.62 200 ASN A C 1
ATOM 1669 O O . ASN A 1 200 ? -13.655 -16.899 12.193 1.00 68.62 200 ASN A O 1
ATOM 1673 N N . THR A 1 201 ? -12.389 -15.226 12.969 1.00 77.25 201 THR A N 1
ATOM 1674 C CA . THR A 1 201 ? -13.528 -14.481 13.511 1.00 77.25 201 THR A CA 1
ATOM 1675 C C . THR A 1 201 ? -14.348 -13.870 12.375 1.00 77.25 201 THR A C 1
ATOM 1677 O O . THR A 1 201 ? -13.883 -12.965 11.673 1.00 77.25 201 THR A O 1
ATOM 1680 N N . SER A 1 202 ? -15.593 -14.325 12.247 1.00 83.00 202 SER A N 1
ATOM 1681 C CA . SER A 1 202 ? -16.646 -13.640 11.501 1.00 83.00 202 SER A CA 1
ATOM 1682 C C . SER A 1 202 ? -17.271 -12.541 12.362 1.00 83.00 202 SER A C 1
ATOM 1684 O O . SER A 1 202 ? -17.562 -12.758 13.541 1.00 83.00 202 SER A O 1
ATOM 1686 N N . PHE A 1 203 ? -17.513 -11.373 11.774 1.00 90.06 203 PHE A N 1
ATOM 1687 C CA . PHE A 1 203 ? -18.184 -10.255 12.435 1.00 90.06 203 PHE A CA 1
ATOM 1688 C C . PHE A 1 203 ? -19.620 -10.123 11.937 1.00 90.06 203 PHE A C 1
ATOM 1690 O O . PHE A 1 203 ? -19.920 -10.491 10.804 1.00 90.06 203 PHE A O 1
ATOM 1697 N N . SER A 1 204 ? -20.507 -9.579 12.772 1.00 94.44 204 SER A N 1
ATOM 1698 C CA . SER A 1 204 ? -21.849 -9.226 12.314 1.00 94.44 204 SER A CA 1
ATOM 1699 C C . SER A 1 204 ? -21.786 -8.099 11.282 1.00 94.44 204 SER A C 1
ATOM 1701 O O . SER A 1 204 ? -20.880 -7.261 11.310 1.00 94.44 204 SER A O 1
ATOM 1703 N N . GLU A 1 205 ? -22.786 -8.037 10.406 1.00 95.50 205 GLU A N 1
ATOM 1704 C CA . GLU A 1 205 ? -22.889 -7.007 9.366 1.00 95.50 205 GLU A CA 1
ATOM 1705 C C . GLU A 1 205 ? -22.821 -5.586 9.943 1.00 95.50 205 GLU A C 1
ATOM 1707 O O . GLU A 1 205 ? -22.132 -4.722 9.409 1.00 95.50 205 GLU A O 1
ATOM 1712 N N . LYS A 1 206 ? -23.428 -5.369 11.117 1.00 96.88 206 LYS A N 1
ATOM 1713 C CA . LYS A 1 206 ? -23.348 -4.097 11.847 1.00 96.88 206 LYS A CA 1
ATOM 1714 C C . LYS A 1 206 ? -21.906 -3.695 12.177 1.00 96.88 206 LYS A C 1
ATOM 1716 O O . LYS A 1 206 ? -21.533 -2.542 11.985 1.00 96.88 206 LYS A O 1
ATOM 1721 N N . LEU A 1 207 ? -21.091 -4.625 12.679 1.00 96.44 207 LEU A N 1
ATOM 1722 C CA . LEU A 1 207 ? -19.693 -4.349 13.035 1.00 96.44 207 LEU A CA 1
ATOM 1723 C C . LEU A 1 207 ? -18.834 -4.096 11.793 1.00 96.44 207 LEU A C 1
ATOM 1725 O O . LEU A 1 207 ? -17.972 -3.217 11.807 1.00 96.44 207 LEU A O 1
ATOM 1729 N N . ILE A 1 208 ? -19.097 -4.836 10.713 1.00 95.69 208 ILE A N 1
ATOM 1730 C CA . ILE A 1 208 ? -18.459 -4.605 9.413 1.00 95.69 208 ILE A CA 1
ATOM 1731 C C . ILE A 1 208 ? -18.804 -3.199 8.918 1.00 95.69 208 ILE A C 1
ATOM 1733 O O . ILE A 1 208 ? -17.906 -2.450 8.541 1.00 95.69 208 ILE A O 1
ATOM 1737 N N . GLN A 1 209 ? -20.075 -2.800 8.995 1.00 96.75 209 GLN A N 1
ATOM 1738 C CA . GLN A 1 209 ? -20.517 -1.494 8.522 1.00 96.75 209 GLN A CA 1
ATOM 1739 C C . GLN A 1 209 ? -19.962 -0.339 9.358 1.00 96.75 209 GLN A C 1
ATOM 1741 O O . GLN A 1 209 ? -19.536 0.671 8.798 1.00 96.75 209 GLN A O 1
ATOM 1746 N N . ASN A 1 210 ? -19.875 -0.501 10.680 1.00 96.50 210 ASN A N 1
ATOM 1747 C CA . ASN A 1 210 ? -19.202 0.463 11.551 1.00 96.50 210 ASN A CA 1
ATOM 1748 C C . ASN A 1 210 ? -17.751 0.701 11.109 1.00 96.50 210 ASN A C 1
ATOM 1750 O O . ASN A 1 210 ? -17.287 1.842 11.051 1.00 96.50 210 ASN A O 1
ATOM 1754 N N . TYR A 1 211 ? -17.022 -0.372 10.787 1.00 96.06 211 TYR A N 1
ATOM 1755 C CA . TYR A 1 211 ? -15.643 -0.242 10.332 1.00 96.06 211 TYR A CA 1
ATOM 1756 C C . TYR A 1 211 ? -15.536 0.306 8.912 1.00 96.06 211 TYR A C 1
ATOM 1758 O O . TYR A 1 211 ? -14.661 1.130 8.648 1.00 96.06 211 TYR A O 1
ATOM 1766 N N . ARG A 1 212 ? -16.458 -0.069 8.021 1.00 96.38 212 ARG A N 1
ATOM 1767 C CA . ARG A 1 212 ? -16.549 0.492 6.672 1.00 96.38 212 ARG A CA 1
ATOM 1768 C C . ARG A 1 212 ? -16.748 1.999 6.695 1.00 96.38 212 ARG A C 1
ATOM 1770 O O . ARG A 1 212 ? -16.044 2.706 5.988 1.00 96.38 212 ARG A O 1
ATOM 1777 N N . GLN A 1 213 ? -17.616 2.505 7.567 1.00 94.12 213 GLN A N 1
ATOM 1778 C CA . GLN A 1 213 ? -17.777 3.946 7.775 1.00 94.12 213 GLN A CA 1
ATOM 1779 C C . GLN A 1 213 ? -16.514 4.589 8.361 1.00 94.12 213 GLN A C 1
ATOM 1781 O O . GLN A 1 213 ? -16.104 5.665 7.931 1.00 94.12 213 GLN A O 1
ATOM 1786 N N . HIS A 1 214 ? -15.865 3.925 9.321 1.00 93.06 214 HIS A N 1
ATOM 1787 C CA . HIS A 1 214 ? -14.638 4.433 9.930 1.00 93.06 214 HIS A CA 1
ATOM 1788 C C . HIS A 1 214 ? -13.482 4.536 8.924 1.00 93.06 214 HIS A C 1
ATOM 1790 O O . HIS A 1 214 ? -12.748 5.524 8.930 1.00 93.06 214 HIS A O 1
ATOM 1796 N N . SER A 1 215 ? -13.337 3.543 8.044 1.00 94.81 215 SER A N 1
ATOM 1797 C CA . SER A 1 215 ? -12.246 3.418 7.076 1.00 94.81 215 SER A CA 1
ATOM 1798 C C . SER A 1 215 ? -12.730 3.516 5.623 1.00 94.81 215 SER A C 1
ATOM 1800 O O . SER A 1 215 ? -12.283 2.760 4.760 1.00 94.81 215 SER A O 1
ATOM 1802 N N . ALA A 1 216 ? -13.654 4.446 5.361 1.00 95.81 216 ALA A N 1
ATOM 1803 C CA . ALA A 1 216 ? -14.359 4.556 4.084 1.00 95.81 216 ALA A CA 1
ATOM 1804 C C . ALA A 1 216 ? -13.430 4.694 2.868 1.00 95.81 216 ALA A C 1
ATOM 1806 O O . ALA A 1 216 ? -13.687 4.076 1.842 1.00 95.81 216 ALA A O 1
ATOM 1807 N N . ILE A 1 217 ? -12.325 5.441 2.987 1.00 97.38 217 ILE A N 1
ATOM 1808 C CA . ILE A 1 217 ? -11.388 5.654 1.873 1.00 97.38 217 ILE A CA 1
ATOM 1809 C C . ILE A 1 217 ? -10.707 4.335 1.495 1.00 97.38 217 ILE A C 1
ATOM 1811 O O . ILE A 1 217 ? -10.627 4.003 0.316 1.00 97.38 217 ILE A O 1
ATOM 1815 N N . ASP A 1 218 ? -10.258 3.561 2.490 1.00 97.75 218 ASP A N 1
ATOM 1816 C CA . ASP A 1 218 ? -9.611 2.264 2.254 1.00 97.75 218 ASP A CA 1
ATOM 1817 C C . ASP A 1 218 ? -10.578 1.261 1.611 1.00 97.75 218 ASP A C 1
ATOM 1819 O O . ASP A 1 218 ? -10.167 0.515 0.725 1.00 97.75 218 ASP A O 1
ATOM 1823 N N . TYR A 1 219 ? -11.855 1.260 2.012 1.00 98.12 219 TYR A N 1
ATOM 1824 C CA . TYR A 1 219 ? -12.872 0.415 1.378 1.00 98.12 219 TYR A CA 1
ATOM 1825 C C . TYR A 1 219 ? -13.115 0.807 -0.080 1.00 98.12 219 TYR A C 1
ATOM 1827 O O . TYR A 1 219 ? -13.069 -0.068 -0.943 1.00 98.12 219 TYR A O 1
ATOM 1835 N N . THR A 1 220 ? -13.283 2.098 -0.379 1.00 98.38 220 THR A N 1
ATOM 1836 C CA . THR A 1 220 ? -13.473 2.555 -1.763 1.00 98.38 220 THR A CA 1
ATOM 1837 C C . THR A 1 220 ? -12.248 2.251 -2.633 1.00 98.38 220 THR A C 1
ATOM 1839 O O . THR A 1 220 ? -12.396 1.784 -3.762 1.00 98.38 220 THR A O 1
ATOM 1842 N N . LEU A 1 221 ? -11.030 2.452 -2.112 1.00 98.44 221 LEU A N 1
ATOM 1843 C CA . LEU A 1 221 ? -9.787 2.086 -2.804 1.00 98.44 221 LEU A CA 1
ATOM 1844 C C . LEU A 1 221 ? -9.733 0.587 -3.095 1.00 98.44 221 LEU A C 1
ATOM 1846 O O . LEU A 1 221 ? -9.447 0.193 -4.224 1.00 98.44 221 LEU A O 1
ATOM 1850 N N . TYR A 1 222 ? -10.002 -0.246 -2.087 1.00 98.62 222 TYR A N 1
ATOM 1851 C CA . TYR A 1 222 ? -9.955 -1.695 -2.232 1.00 98.62 222 TYR A CA 1
ATOM 1852 C C . TYR A 1 222 ? -10.939 -2.191 -3.293 1.00 98.62 222 TYR A C 1
ATOM 1854 O O . TYR A 1 222 ? -10.551 -2.940 -4.186 1.00 98.62 222 TYR A O 1
ATOM 1862 N N . GLU A 1 223 ? -12.193 -1.744 -3.236 1.00 98.56 223 GLU A N 1
ATOM 1863 C CA . GLU A 1 223 ? -13.230 -2.146 -4.189 1.00 98.56 223 GLU A CA 1
ATOM 1864 C C . GLU A 1 223 ? -12.889 -1.720 -5.615 1.00 98.56 223 GLU A C 1
ATOM 1866 O O . GLU A 1 223 ? -12.969 -2.531 -6.542 1.00 98.56 223 GLU A O 1
ATOM 1871 N N . HIS A 1 224 ? -12.440 -0.474 -5.792 1.00 98.69 224 HIS A N 1
ATOM 1872 C CA . HIS A 1 224 ? -11.992 0.021 -7.090 1.00 98.69 224 HIS A CA 1
ATOM 1873 C C . HIS A 1 224 ? -10.844 -0.825 -7.638 1.00 98.69 224 HIS A C 1
ATOM 1875 O O . HIS A 1 224 ? -10.922 -1.317 -8.765 1.00 98.69 224 HIS A O 1
ATOM 1881 N N . PHE A 1 225 ? -9.793 -1.044 -6.845 1.00 98.56 225 PHE A N 1
ATOM 1882 C CA . PHE A 1 225 ? -8.608 -1.741 -7.331 1.00 98.56 225 PHE A CA 1
ATOM 1883 C C . PHE A 1 225 ? -8.822 -3.239 -7.520 1.00 98.56 225 PHE A C 1
ATOM 1885 O O . PHE A 1 225 ? -8.320 -3.776 -8.506 1.00 98.56 225 PHE A O 1
ATOM 1892 N N . ASN A 1 226 ? -9.654 -3.884 -6.701 1.00 98.56 226 ASN A N 1
ATOM 1893 C CA . ASN A 1 226 ? -10.103 -5.252 -6.945 1.00 98.56 226 ASN A CA 1
ATOM 1894 C C . ASN A 1 226 ? -10.834 -5.368 -8.292 1.00 98.56 226 ASN A C 1
ATOM 1896 O O . ASN A 1 226 ? -10.479 -6.198 -9.129 1.00 98.56 226 ASN A O 1
ATOM 1900 N N . ASN A 1 227 ? -11.771 -4.459 -8.576 1.00 98.50 227 ASN A N 1
ATOM 1901 C CA . ASN A 1 227 ? -12.452 -4.423 -9.871 1.00 98.50 227 ASN A CA 1
ATOM 1902 C C . ASN A 1 227 ? -11.483 -4.135 -11.030 1.00 98.50 227 ASN A C 1
ATOM 1904 O O . ASN A 1 227 ? -11.616 -4.696 -12.118 1.00 98.50 227 ASN A O 1
ATOM 1908 N N . THR A 1 228 ? -10.493 -3.257 -10.840 1.00 98.19 228 THR A N 1
ATOM 1909 C CA . THR A 1 228 ? -9.487 -2.980 -11.881 1.00 98.19 228 THR A CA 1
ATOM 1910 C C . THR A 1 228 ? -8.570 -4.173 -12.136 1.00 98.19 228 THR A C 1
ATOM 1912 O O . THR A 1 228 ? -8.235 -4.424 -13.292 1.00 98.19 228 THR A O 1
ATOM 1915 N N . LEU A 1 229 ? -8.209 -4.924 -11.091 1.00 98.31 229 LEU A N 1
ATOM 1916 C CA . LEU A 1 229 ? -7.375 -6.113 -11.193 1.00 98.31 229 LEU A CA 1
ATOM 1917 C C . LEU A 1 229 ? -8.080 -7.162 -12.048 1.00 98.31 229 LEU A C 1
ATOM 1919 O O . LEU A 1 229 ? -7.532 -7.592 -13.059 1.00 98.31 229 LEU A O 1
ATOM 1923 N N . TRP A 1 230 ? -9.326 -7.497 -11.712 1.00 97.88 230 TRP A N 1
ATOM 1924 C CA . TRP A 1 230 ? -10.101 -8.481 -12.467 1.00 97.88 230 TRP A CA 1
ATOM 1925 C C . TRP A 1 230 ? -10.373 -8.050 -13.904 1.00 97.88 230 TRP A C 1
ATOM 1927 O O . TRP A 1 230 ? -10.299 -8.878 -14.809 1.00 97.88 230 TRP A O 1
ATOM 1937 N N . ARG A 1 231 ? -10.591 -6.753 -14.162 1.00 97.81 231 ARG A N 1
ATOM 1938 C CA . ARG A 1 231 ? -10.642 -6.242 -15.542 1.00 97.81 231 ARG A CA 1
ATOM 1939 C C . ARG A 1 231 ? -9.331 -6.487 -16.291 1.00 97.81 231 ARG A C 1
ATOM 1941 O O . ARG A 1 231 ? -9.377 -7.002 -17.403 1.00 97.81 231 ARG A O 1
ATOM 1948 N N . LYS A 1 232 ? -8.175 -6.180 -15.688 1.00 97.38 232 LYS A N 1
ATOM 1949 C CA . LYS A 1 232 ? -6.855 -6.444 -16.292 1.00 97.38 232 LYS A CA 1
ATOM 1950 C C . LYS A 1 232 ? -6.638 -7.942 -16.545 1.00 97.38 232 LYS A C 1
ATOM 1952 O O . LYS A 1 232 ? -6.183 -8.289 -17.627 1.00 97.38 232 LYS A O 1
ATOM 1957 N N . ILE A 1 233 ? -7.008 -8.815 -15.603 1.00 96.62 233 ILE A N 1
ATOM 1958 C CA . ILE A 1 233 ? -6.924 -10.281 -15.751 1.00 96.62 233 ILE A CA 1
ATOM 1959 C C . ILE A 1 233 ? -7.797 -10.759 -16.917 1.00 96.62 233 ILE A C 1
ATOM 1961 O O . ILE A 1 233 ? -7.322 -11.482 -17.787 1.00 96.62 233 ILE A O 1
ATOM 1965 N N . ASN A 1 234 ? -9.051 -10.311 -16.985 1.00 95.25 234 ASN A N 1
ATOM 1966 C CA . ASN A 1 234 ? -9.976 -10.714 -18.046 1.00 95.25 234 ASN A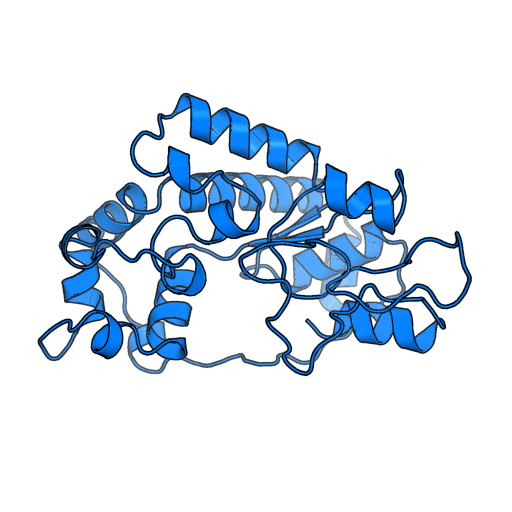 CA 1
ATOM 1967 C C . ASN A 1 234 ? -9.520 -10.234 -19.435 1.00 95.25 234 ASN A C 1
ATOM 1969 O O . ASN A 1 234 ? -9.787 -10.895 -20.435 1.00 95.25 234 ASN A O 1
ATOM 1973 N N . MET A 1 235 ? -8.803 -9.108 -19.501 1.00 95.19 235 MET A N 1
ATOM 1974 C CA . MET A 1 235 ? -8.202 -8.586 -20.733 1.00 95.19 235 MET A CA 1
ATOM 1975 C C . MET A 1 235 ? -6.855 -9.233 -21.085 1.00 95.19 235 MET A C 1
ATOM 1977 O O . MET A 1 235 ? -6.383 -9.067 -22.207 1.00 95.19 235 MET A O 1
ATOM 1981 N N . ALA A 1 236 ? -6.225 -9.963 -20.160 1.00 90.75 236 ALA A N 1
ATOM 1982 C CA . ALA A 1 236 ? -4.889 -10.525 -20.342 1.00 90.75 236 ALA A CA 1
ATOM 1983 C C . ALA A 1 236 ? -4.852 -11.711 -21.328 1.00 90.75 236 ALA A C 1
ATOM 1985 O O . ALA A 1 236 ? -3.773 -12.118 -21.747 1.00 90.75 236 ALA A O 1
ATOM 1986 N N . GLY A 1 237 ? -6.006 -12.244 -21.737 1.00 88.31 237 GLY A N 1
ATOM 1987 C CA . GLY A 1 237 ? -6.093 -13.340 -22.702 1.00 88.31 237 GLY A CA 1
ATOM 1988 C C . GLY A 1 237 ? -6.002 -14.734 -22.071 1.00 88.31 237 GLY A C 1
ATOM 1989 O O . GLY A 1 237 ? -5.838 -14.907 -20.864 1.00 88.31 237 GLY A O 1
ATOM 1990 N N . SER A 1 238 ? -6.165 -15.764 -22.904 1.00 84.88 238 SER A N 1
ATOM 1991 C CA . SER A 1 238 ? -6.343 -17.157 -22.459 1.00 84.88 238 SER A CA 1
ATOM 1992 C C . SER A 1 238 ? -5.086 -17.818 -21.885 1.00 84.88 238 SER A C 1
ATOM 1994 O O . SER A 1 238 ? -5.174 -18.838 -21.201 1.00 84.88 238 SER A O 1
ATOM 1996 N N . ASP A 1 239 ? -3.907 -17.282 -22.188 1.00 90.38 239 ASP A N 1
ATOM 1997 C CA . ASP A 1 239 ? -2.618 -17.781 -21.707 1.00 90.38 239 ASP A CA 1
ATOM 1998 C C . ASP A 1 239 ? -2.336 -17.391 -20.246 1.00 90.38 239 ASP A C 1
ATOM 2000 O O . ASP A 1 239 ? -1.585 -18.097 -19.574 1.00 90.38 239 ASP A O 1
ATOM 2004 N N . PHE A 1 240 ? -3.014 -16.368 -19.711 1.00 93.69 240 PHE A N 1
ATOM 2005 C CA . PHE A 1 240 ? -2.874 -15.928 -18.318 1.00 93.69 240 PHE A CA 1
ATOM 2006 C C . PHE A 1 240 ? -3.048 -17.081 -17.323 1.00 93.69 240 PHE A C 1
ATOM 2008 O O . PHE A 1 240 ? -2.253 -17.259 -16.402 1.00 93.69 240 PHE A O 1
ATOM 2015 N N . ARG A 1 241 ? -4.059 -17.931 -17.542 1.00 90.06 241 ARG A N 1
ATOM 2016 C CA . ARG A 1 241 ? -4.329 -19.077 -16.666 1.00 90.06 241 ARG A CA 1
ATOM 2017 C C . ARG A 1 241 ? -3.215 -20.124 -16.710 1.00 90.06 241 ARG A C 1
ATOM 2019 O O . ARG A 1 241 ? -2.960 -20.767 -15.700 1.00 90.06 241 ARG A O 1
ATOM 2026 N N . LYS A 1 242 ? -2.555 -20.303 -17.859 1.00 89.44 242 LYS A N 1
ATOM 2027 C CA . LYS A 1 242 ? -1.418 -21.229 -17.980 1.00 89.44 242 LYS A CA 1
ATOM 2028 C C . LYS A 1 242 ? -0.215 -20.715 -17.195 1.00 89.44 242 LYS A C 1
ATOM 2030 O O . LYS A 1 242 ? 0.448 -21.500 -16.532 1.00 89.44 242 LYS A O 1
ATOM 2035 N N . GLU A 1 243 ? 0.029 -19.409 -17.237 1.00 89.81 243 GLU A N 1
ATOM 2036 C CA . GLU A 1 243 ? 1.105 -18.774 -16.474 1.00 89.81 243 GLU A CA 1
ATOM 2037 C C . GLU A 1 243 ? 0.863 -18.838 -14.969 1.00 89.81 243 GLU A C 1
ATOM 2039 O O . GLU A 1 243 ? 1.787 -19.150 -14.229 1.00 89.81 243 GLU A O 1
ATOM 2044 N N . LEU A 1 244 ? -0.376 -18.606 -14.528 1.00 90.06 244 LEU A N 1
ATOM 2045 C CA . LEU A 1 244 ? -0.761 -18.711 -13.119 1.00 90.06 244 LEU A CA 1
ATOM 2046 C C . LEU A 1 244 ? -0.562 -20.127 -12.562 1.00 90.06 244 LEU A C 1
ATOM 2048 O O . LEU A 1 244 ? -0.172 -20.301 -11.417 1.00 90.06 244 LEU A O 1
ATOM 2052 N N . LEU A 1 245 ? -0.810 -21.160 -13.371 1.00 87.38 245 LEU A N 1
ATOM 2053 C CA . LEU A 1 245 ? -0.543 -22.545 -12.967 1.00 87.38 245 LEU A CA 1
ATOM 2054 C C . LEU A 1 245 ? 0.956 -22.880 -12.924 1.00 87.38 245 LEU A C 1
ATOM 2056 O O . LEU A 1 245 ? 1.329 -23.904 -12.357 1.00 87.38 245 LEU A O 1
ATOM 2060 N N . ALA A 1 246 ? 1.797 -22.052 -13.545 1.00 80.31 246 ALA A N 1
ATOM 2061 C CA . ALA A 1 246 ? 3.244 -22.221 -13.594 1.00 80.31 246 ALA A CA 1
ATOM 2062 C C . ALA A 1 246 ? 4.002 -21.324 -12.594 1.00 80.31 246 ALA A C 1
ATOM 2064 O O . ALA A 1 246 ? 5.228 -21.440 -12.514 1.00 80.31 246 ALA A O 1
ATOM 2065 N N . SER A 1 247 ? 3.312 -20.407 -11.900 1.00 72.38 247 SER A N 1
ATOM 2066 C CA . SER A 1 247 ? 3.890 -19.456 -10.933 1.00 72.38 247 SER A CA 1
ATOM 2067 C C . SER A 1 247 ? 4.032 -20.010 -9.526 1.00 72.38 247 SER A C 1
ATOM 2069 O O . SER A 1 247 ? 3.165 -20.816 -9.126 1.00 72.38 247 SER A O 1
#

Sequence (247 aa):
MQIFQRFGYLRNLSFLLPSGKSIGQLYPYGIRDRKYLPPIEAGRPFDILAHHTVYDRAGITQLLSANVTFVTIVREPMERLKSAFNFYKLAKRYKIPGPDPLLRFLENPGKFEHPITRYRDRQTRNNIALELGFPLKNLSSVKEKDIQEFVEKTSREFDLVMVLEYFDESLVLLRRLLCWDMRDILNFKYNSFQYGKLGNTSFSEKLIQNYRQHSAIDYTLYEHFNNTLWRKINMAGSDFRKELLAS

pLDDT: mean 88.61, std 10.61, range [54.72, 98.69]

Foldseek 3Di:
DCLVVVVCVVVVFFEFAFPDDDLCVQPPPHDDDRRTDDTPDPPAAGDDYPGQHADDLVVNCVRHHPPHAAEEEAEAQLLQQLVLCVPVVLCVVLVQDDDCSLLSCLVAVVVSPDVPVDLVNPSQAQNVLSSNPNDPVCLVPDDPVNLVVSLVVSVVRHPAYHYPVCNLLSLLVVCVVVVHDLVSSDDDPDPPDPSVPSNPDDDDPSSVVSSCVRHVSSNVNNVVNVVVSVVCLVVVDDCSVVSSVVD

Solvent-accessible surface area (backbone atoms only — not comparable to full-atom values): 14671 Å² total; per-residue (Å²): 132,62,44,68,60,52,50,28,58,80,64,76,49,48,66,57,39,60,61,66,97,53,88,51,69,29,38,73,77,21,94,52,93,77,56,37,55,79,60,97,48,90,92,51,56,36,73,42,78,87,63,58,46,30,47,46,69,70,69,48,35,76,47,37,38,89,83,61,86,38,72,52,74,47,55,60,57,66,63,46,36,51,49,38,38,63,76,68,40,35,43,70,73,53,64,45,70,73,95,55,29,67,61,58,37,29,75,45,55,71,78,56,59,59,92,68,91,46,74,86,70,49,62,73,52,32,43,64,37,40,41,67,45,47,60,75,89,45,68,88,72,68,48,73,68,59,43,52,55,47,46,52,51,51,63,71,66,37,82,42,57,31,39,57,93,45,43,67,64,34,43,52,51,50,29,62,75,68,72,51,56,76,78,53,66,60,78,77,92,71,89,80,71,78,56,62,70,66,63,73,58,82,74,56,71,68,38,52,49,46,44,43,66,63,18,42,55,27,45,54,43,40,54,53,38,51,53,50,42,53,52,52,55,71,69,59,49,83,62,50,61,60,50,54,76,73,104

Nearest PDB structures (foldseek):
  4ndz-assembly2_F  TM=5.390E-01  e=1.894E-02  Escherichia coli UMEA 3304-1
  4ndz-assembly1_A  TM=5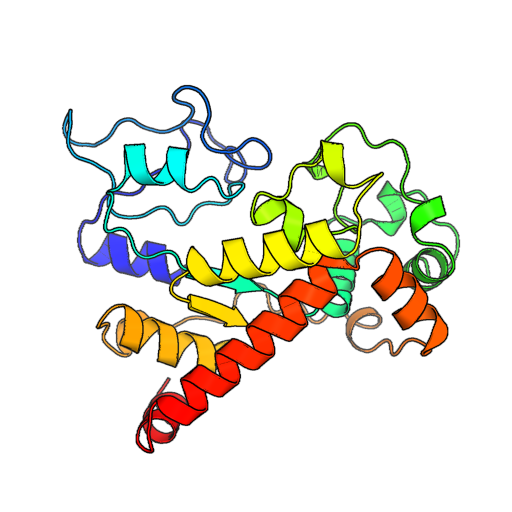.328E-01  e=2.233E-02  Escherichia coli UMEA 3304-1
  3f5f-assembly1_A  TM=5.315E-01  e=2.783E-02  Escherichia coli K-12

InterPro domains:
  IPR009729 Galactose-3-O-sulfotransferase [PF06990] (2-239)
  IPR009729 Galactose-3-O-sulfotransferase [PTHR14647] (1-244)
  IPR027417 P-loop containing nucleoside triphosphate hydrolase [G3DSA:3.40.50.300] (1-245)
  IPR027417 P-loop containing nucleoside triphosphate hydrolase [SSF52540] (26-126)

Secondary structure (DSSP, 8-state):
--HHHHHHHHTT--B--BSSS-TTSSTTT-S-TT-BPPPSSTTPPPSB--S-----HHHHHHHS-TTPPPEEEE--HHHHHHHHHHHTTHHHHTT--SS-HHHHHHH-HHHH-----SGGG--SSSHHHHHTT--GGGTTS--HHHHHHHHHHHHHH-SEEEEGGGHHHHHHHHHHHTT--HHHH-----S----GGGTS----HHHHHHHHHHTHHHHHHHHHHHHHHHHHHHHS-TTHHHHHTT-

Radius of gyration: 19.17 Å; Cα contacts (8 Å, |Δi|>4): 271; chains: 1; bounding box: 51×39×51 Å